Protein AF-A0A5N3W9S9-F1 (afdb_monomer)

Organism: Muntiacus muntjak (NCBI:txid9888)

Radius of gyration: 17.81 Å; Cα contacts (8 Å, |Δi|>4): 286; chains: 1; bounding box: 42×40×46 Å

pLDDT: mean 72.06, std 17.95, range [29.91, 96.75]

InterPro domains:
  IPR022764 Peptidase S54, rhomboid domain [PF01694] (63-171)
  IPR035952 Rhomboid-like superfamily [G3DSA:1.20.1540.10] (22-200)
  IPR035952 Rhomboid-like superfamily [SSF144091] (25-191)

Foldseek 3Di:
DPDPPPDDLVLVVVLVVVCVVCDVVLFDDLLSVLLVQLVCCAVPPPDPLLVLWQFLCCCVVVVPLVSLQRQASDDPGSNLSNLQSVLSRVLVSVVCVVLPPVVSNVLLRVQSNVLSVVQSVVLVVCCVVVVPVVSRQATGGHNVSSSLVSLVVLLVVAQQFWKQDVNDTDTSVCLSVVVVVCLCVVPVDCLPVRDDDRPDHNDVPRDSPVNIDRTDHPPPPPDD

Solvent-accessible surface area (backbone atoms only — not comparable to full-atom values): 12544 Å² total; per-residue (Å²): 133,84,79,77,70,91,58,84,57,60,31,52,52,52,42,49,52,51,47,59,72,66,31,70,91,68,46,46,68,54,44,47,50,51,46,51,50,36,53,47,36,59,77,55,59,93,54,61,68,90,76,32,35,37,26,43,52,50,36,70,76,64,64,45,64,67,26,37,65,43,8,39,43,37,55,96,47,48,58,60,41,24,58,43,45,55,51,42,51,60,52,29,44,56,48,28,74,72,60,33,52,72,53,36,49,51,49,54,54,50,37,34,42,50,46,40,52,52,49,43,51,50,34,49,50,50,18,65,76,70,70,39,70,68,46,28,70,41,29,38,50,32,43,50,57,37,54,51,50,52,48,54,50,50,24,66,78,29,56,86,23,64,25,47,53,89,83,41,81,32,48,27,77,48,41,65,58,53,47,54,50,48,42,53,66,77,37,80,54,57,66,75,88,68,62,77,57,91,93,53,66,51,58,85,70,76,58,70,77,76,70,42,60,79,69,64,48,84,85,69,71,81,77,132

Sequence (224 aa):
MHRRSRGVSIGLLLLLSQIFQVGINNVPPVTLATLALNIWLFLNPLKPLLSSCLSVEKCYQQKDWQRLLLSPLHHADDWHLYFNMASMLWKGIHLERRLGSRWFAYVIVTFSLLTGVVYLFLEFALAEFLNEPDFKRNCAVGFSGVLFALKVLNNHCCPGGFVNVLGFPVSNRFACWVELLAIHFISPGPSLMLISHPGRPVQLTAVPHWSLPFPMCPGTALGG

Nearest PDB structures (foldseek):
  2nr9-assembly1_A  TM=6.676E-01  e=3.105E-03  Haemophilus influenzae 86-028NP
  6pjq-assembly1_A  TM=6.783E-01  e=4.424E-03  Escherichia coli
  5f5d-assembly1_A  TM=6.531E-01  e=3.614E-03  Escherichia coli
  5f5k-assembly1_A  TM=6.334E-01  e=1.919E-02  Escherichia coli
  6pj5-assembly1_A  TM=6.602E-01  e=2.735E-02  Escherichia coli

Secondary structure (DSSP, 8-state):
------S--HHHHHHHHHHHHH-GGGS-HHHHHHHHHHHHHHHS-SS-HHHHSB-HIIIIIH--TTHHHHTTT--SSHHHHHHHHHHHHHHHHHHHHHH-HHHHHHHHHHHHHHHHHHHHHHHHHHHHHHT-GGGGG--B-STHHHHHHHHHHHHHH-TT-EEEETTEEEEHHHHHHHHHHHHHHH--STTTTT---TTS-B---SS-TTSS---PPTT-----

Structure (mmCIF, N/CA/C/O backbone):
data_AF-A0A5N3W9S9-F1
#
_entry.id   AF-A0A5N3W9S9-F1
#
loop_
_atom_site.group_PDB
_atom_site.id
_atom_site.type_symbol
_atom_site.label_atom_id
_atom_site.label_alt_id
_atom_site.label_comp_id
_atom_site.label_asym_id
_atom_site.label_entity_id
_atom_site.label_seq_id
_atom_site.pdbx_PDB_ins_code
_atom_site.Cartn_x
_atom_site.Cartn_y
_atom_site.Cartn_z
_atom_site.occupancy
_atom_site.B_iso_or_equiv
_atom_site.auth_seq_id
_atom_site.auth_comp_id
_atom_site.auth_asym_id
_atom_site.auth_atom_id
_atom_site.pdbx_PDB_model_num
ATOM 1 N N . MET A 1 1 ? -2.197 13.510 22.123 1.00 30.80 1 MET A N 1
ATOM 2 C CA . MET A 1 1 ? -1.429 14.229 21.081 1.00 30.80 1 MET A CA 1
ATOM 3 C C . MET A 1 1 ? 0.013 13.744 21.143 1.00 30.80 1 MET A C 1
ATOM 5 O O . MET A 1 1 ? 0.726 14.122 22.062 1.00 30.80 1 MET A O 1
ATOM 9 N N . HIS A 1 2 ? 0.426 12.832 20.258 1.00 34.78 2 HIS A N 1
ATOM 10 C CA . HIS A 1 2 ? 1.822 12.388 20.223 1.00 34.78 2 HIS A CA 1
ATOM 11 C C . HIS A 1 2 ? 2.641 13.453 19.493 1.00 34.78 2 HIS A C 1
ATOM 13 O O . HIS A 1 2 ? 2.403 13.748 18.323 1.00 34.78 2 HIS A O 1
ATOM 19 N N . ARG A 1 3 ? 3.544 14.093 20.237 1.00 35.84 3 ARG A N 1
ATOM 20 C CA . ARG A 1 3 ? 4.474 15.114 19.761 1.00 35.84 3 ARG A CA 1
ATOM 21 C C . ARG A 1 3 ? 5.367 14.451 18.709 1.00 35.84 3 ARG A C 1
ATOM 23 O O . ARG A 1 3 ? 6.280 13.714 19.064 1.00 35.84 3 ARG A O 1
ATOM 30 N N . ARG A 1 4 ? 5.049 14.652 17.425 1.00 50.56 4 ARG A N 1
ATOM 31 C CA . ARG A 1 4 ? 5.856 14.201 16.283 1.00 50.56 4 ARG A CA 1
ATOM 32 C C . ARG A 1 4 ? 7.246 14.804 16.485 1.00 50.56 4 ARG A C 1
ATOM 34 O O . ARG A 1 4 ? 7.403 16.023 16.404 1.00 50.56 4 ARG A O 1
ATOM 41 N N . SER A 1 5 ? 8.206 13.977 16.895 1.00 42.34 5 SER A N 1
ATOM 42 C CA . SER A 1 5 ? 9.587 14.406 17.084 1.00 42.34 5 SER A CA 1
ATOM 43 C C . SER A 1 5 ? 10.038 15.079 15.790 1.00 42.34 5 SER A C 1
ATOM 45 O O . SER A 1 5 ? 9.975 14.468 14.726 1.00 42.34 5 SER A O 1
ATOM 47 N N . ARG A 1 6 ? 10.458 16.346 15.876 1.00 47.75 6 ARG A N 1
ATOM 48 C CA . ARG A 1 6 ? 11.130 17.108 14.808 1.00 47.75 6 ARG A CA 1
ATOM 49 C C . ARG A 1 6 ? 12.547 16.556 14.557 1.00 47.75 6 ARG A C 1
ATOM 51 O O . ARG A 1 6 ? 13.499 17.313 14.416 1.00 47.75 6 ARG A O 1
ATOM 58 N N . GLY A 1 7 ? 12.701 15.236 14.563 1.00 55.97 7 GLY A N 1
ATOM 59 C CA . GLY A 1 7 ? 13.871 14.562 14.035 1.00 55.97 7 GLY A CA 1
ATOM 60 C C . GLY A 1 7 ? 13.732 14.452 12.523 1.00 55.97 7 GLY A C 1
ATOM 61 O O . GLY A 1 7 ? 12.625 14.324 11.997 1.00 55.97 7 GLY A O 1
ATOM 62 N N . VAL A 1 8 ? 14.856 14.514 11.821 1.00 61.81 8 VAL A N 1
ATOM 63 C CA . VAL A 1 8 ? 14.933 14.173 10.401 1.00 61.81 8 VAL A CA 1
ATOM 64 C C . VAL A 1 8 ? 14.296 12.792 10.204 1.00 61.81 8 VAL A C 1
ATOM 66 O O . VAL A 1 8 ? 14.726 11.828 10.832 1.00 61.81 8 VAL A O 1
ATOM 69 N N . SER A 1 9 ? 13.247 12.691 9.383 1.00 80.50 9 SER A N 1
ATOM 70 C CA . SER A 1 9 ? 12.559 11.419 9.121 1.00 80.50 9 SER A CA 1
ATOM 71 C C . SER A 1 9 ? 13.445 10.524 8.254 1.00 80.50 9 SER A C 1
ATOM 73 O O . SER A 1 9 ? 13.400 10.593 7.025 1.00 80.50 9 SER A O 1
ATOM 75 N N . ILE A 1 10 ? 14.283 9.711 8.900 1.00 85.19 10 ILE A N 1
ATOM 76 C CA . ILE A 1 10 ? 15.274 8.845 8.248 1.00 85.19 10 ILE A CA 1
ATOM 77 C C . ILE A 1 10 ? 14.587 7.911 7.246 1.00 85.19 10 ILE A C 1
ATOM 79 O O . ILE A 1 10 ? 15.068 7.781 6.123 1.00 85.19 10 ILE A O 1
ATOM 83 N N . GLY A 1 11 ? 13.428 7.338 7.596 1.00 82.44 11 GLY A N 1
ATOM 84 C CA . GLY A 1 11 ? 12.675 6.474 6.680 1.00 82.44 11 GLY A CA 1
ATOM 85 C C . GLY A 1 11 ? 12.262 7.190 5.388 1.00 82.44 11 GLY A C 1
ATOM 86 O O . GLY A 1 11 ? 12.394 6.643 4.294 1.00 82.44 11 GLY A O 1
ATOM 87 N N . LEU A 1 12 ? 11.840 8.454 5.488 1.00 86.06 12 LEU A N 1
ATOM 88 C CA . LEU A 1 12 ? 11.479 9.260 4.320 1.00 86.06 12 LEU A CA 1
ATOM 89 C C . LEU A 1 12 ? 12.705 9.595 3.459 1.00 86.06 12 LEU A C 1
ATOM 91 O O . LEU A 1 12 ? 12.622 9.530 2.235 1.00 86.06 12 LEU A O 1
ATOM 95 N N . LEU A 1 13 ? 13.847 9.913 4.077 1.00 88.06 13 LEU A N 1
ATOM 96 C CA . LEU A 1 13 ? 15.094 10.155 3.343 1.00 88.06 13 LEU A CA 1
ATOM 97 C C . LEU A 1 13 ? 15.568 8.911 2.588 1.00 88.06 13 LEU A C 1
ATOM 99 O O . LEU A 1 13 ? 15.961 9.012 1.426 1.00 88.06 13 LEU A O 1
ATOM 103 N N . LEU A 1 14 ? 15.498 7.739 3.221 1.00 87.94 14 LEU A N 1
ATOM 104 C CA . LEU A 1 14 ? 15.838 6.471 2.577 1.00 87.94 14 LEU A CA 1
ATOM 105 C C . LEU A 1 14 ? 14.895 6.167 1.408 1.00 87.94 14 LEU A C 1
ATOM 107 O O . LEU A 1 14 ? 15.358 5.739 0.353 1.00 87.94 14 LEU A O 1
ATOM 111 N N . LEU A 1 15 ? 13.594 6.439 1.560 1.00 87.56 15 LEU A N 1
ATOM 112 C CA . LEU A 1 15 ? 12.619 6.268 0.481 1.00 87.56 15 LEU A CA 1
ATOM 113 C C . LEU A 1 15 ? 12.942 7.167 -0.716 1.00 87.56 15 LEU A C 1
ATOM 115 O O . LEU A 1 15 ? 12.953 6.704 -1.854 1.00 87.56 15 LEU A O 1
ATOM 119 N N . LEU A 1 16 ? 13.232 8.445 -0.462 1.00 89.19 16 LEU A N 1
ATOM 120 C CA . LEU A 1 16 ? 13.614 9.385 -1.513 1.00 89.19 16 LEU A CA 1
ATOM 121 C C . LEU A 1 16 ? 14.895 8.926 -2.212 1.00 89.19 16 LEU A C 1
ATOM 123 O O . LEU A 1 16 ? 14.926 8.885 -3.438 1.00 89.19 16 LEU A O 1
ATOM 127 N N . SER A 1 17 ? 15.910 8.509 -1.450 1.00 89.25 17 SER A N 1
ATOM 128 C CA . SER A 1 17 ? 17.151 7.948 -1.994 1.00 89.25 17 SER A CA 1
ATOM 129 C C . SER A 1 17 ? 16.884 6.764 -2.932 1.00 89.25 17 SER A C 1
ATOM 131 O O . SER A 1 17 ? 17.399 6.741 -4.047 1.00 89.25 17 SER A O 1
ATOM 133 N N . GLN A 1 18 ? 16.007 5.830 -2.551 1.00 87.69 18 GLN A N 1
ATOM 134 C CA . GLN A 1 18 ? 15.627 4.705 -3.413 1.00 87.69 18 GLN A CA 1
ATOM 135 C C . GLN A 1 18 ? 14.910 5.145 -4.695 1.00 87.69 18 GLN A C 1
ATOM 137 O O . GLN A 1 18 ? 15.213 4.631 -5.770 1.00 87.69 18 GLN A O 1
ATOM 142 N N . ILE A 1 19 ? 13.988 6.108 -4.612 1.00 89.44 19 ILE A N 1
ATOM 143 C CA . ILE A 1 19 ? 13.298 6.647 -5.796 1.00 89.44 19 ILE A CA 1
ATOM 144 C C . ILE A 1 19 ? 14.304 7.320 -6.741 1.00 89.44 19 ILE A C 1
ATOM 146 O O . ILE A 1 19 ? 14.226 7.127 -7.954 1.00 89.44 19 ILE A O 1
ATOM 150 N N . PHE A 1 20 ? 15.275 8.063 -6.201 1.00 89.81 20 PHE A N 1
ATOM 151 C CA . PHE A 1 20 ? 16.350 8.667 -6.990 1.00 89.81 20 PHE A CA 1
ATOM 152 C C . PHE A 1 20 ? 17.260 7.619 -7.639 1.00 89.81 20 PHE A C 1
ATOM 154 O O . PHE A 1 20 ? 17.586 7.765 -8.813 1.00 89.81 20 PHE A O 1
ATOM 161 N N . GLN A 1 21 ? 17.626 6.556 -6.916 1.00 89.19 21 GLN A N 1
ATOM 162 C CA . GLN A 1 21 ? 18.444 5.459 -7.449 1.00 89.19 21 GLN A CA 1
ATOM 163 C C . GLN A 1 21 ? 17.748 4.709 -8.590 1.00 89.19 21 GLN A C 1
ATOM 165 O O . GLN A 1 21 ? 18.390 4.377 -9.581 1.00 89.19 21 GLN A O 1
ATOM 170 N N . VAL A 1 22 ? 16.440 4.457 -8.474 1.00 88.31 22 VAL A N 1
ATOM 171 C CA . VAL A 1 22 ? 15.648 3.858 -9.562 1.00 88.31 22 VAL A CA 1
ATOM 172 C C . VAL A 1 22 ? 15.482 4.839 -10.727 1.00 88.31 22 VAL A C 1
ATOM 174 O O . VAL A 1 22 ? 15.467 4.431 -11.887 1.00 88.31 22 VAL A O 1
ATOM 177 N N . GLY A 1 23 ? 15.377 6.132 -10.425 1.00 88.12 23 GLY A N 1
ATOM 178 C CA . GLY A 1 23 ? 15.125 7.200 -11.382 1.00 88.12 23 GLY A CA 1
ATOM 179 C C . GLY A 1 23 ? 13.632 7.366 -11.662 1.00 88.12 23 GLY A C 1
ATOM 180 O O . GLY A 1 23 ? 12.951 6.430 -12.074 1.00 88.12 23 GLY A O 1
ATOM 181 N N . ILE A 1 24 ? 13.120 8.588 -11.490 1.00 87.50 24 ILE A N 1
ATOM 182 C CA . ILE A 1 24 ? 11.684 8.907 -11.620 1.00 87.50 24 ILE A CA 1
ATOM 183 C C . ILE A 1 24 ? 11.128 8.507 -12.995 1.00 87.50 24 ILE A C 1
ATOM 185 O O . ILE A 1 24 ? 10.026 7.976 -13.075 1.00 87.50 24 ILE A O 1
ATOM 189 N N . ASN A 1 25 ? 11.915 8.672 -14.062 1.00 88.00 25 ASN A N 1
ATOM 190 C CA . ASN A 1 25 ? 11.516 8.313 -15.428 1.00 88.00 25 ASN A CA 1
ATOM 191 C C . ASN A 1 25 ? 11.347 6.799 -15.640 1.00 88.00 25 ASN A C 1
ATOM 193 O O . ASN A 1 25 ? 10.673 6.380 -16.576 1.00 88.00 25 ASN A O 1
ATOM 197 N N . ASN A 1 26 ? 11.947 5.973 -14.780 1.00 89.75 26 ASN A N 1
ATOM 198 C CA . ASN A 1 26 ? 11.814 4.520 -14.843 1.00 89.75 26 ASN A CA 1
ATOM 199 C C . ASN A 1 26 ? 10.584 4.012 -14.082 1.00 89.75 26 ASN A C 1
ATOM 201 O O . ASN A 1 26 ? 10.181 2.862 -14.288 1.00 89.75 26 ASN A O 1
ATOM 205 N N . VAL A 1 27 ? 9.987 4.836 -13.214 1.00 92.56 27 VAL A N 1
ATOM 206 C CA . VAL A 1 27 ? 8.825 4.461 -12.406 1.00 92.56 27 VAL A CA 1
ATOM 207 C C . VAL A 1 27 ? 7.543 4.673 -13.221 1.00 92.56 27 VAL A C 1
ATOM 209 O O . VAL A 1 27 ? 7.264 5.798 -13.633 1.00 92.56 27 VAL A O 1
ATOM 212 N N . PRO A 1 28 ? 6.734 3.623 -13.448 1.00 94.94 28 PRO A N 1
ATOM 213 C CA . PRO A 1 28 ? 5.448 3.754 -14.123 1.00 94.94 28 PRO A CA 1
ATOM 214 C C . PRO A 1 28 ? 4.490 4.730 -13.408 1.00 94.94 28 PRO A C 1
ATOM 216 O O . PRO A 1 28 ? 4.577 4.907 -12.186 1.00 94.94 28 PRO A O 1
ATOM 219 N N . PRO A 1 29 ? 3.562 5.368 -14.143 1.00 95.62 29 PRO A N 1
ATOM 220 C CA . PRO A 1 29 ? 2.812 6.519 -13.647 1.00 95.62 29 PRO A CA 1
ATOM 221 C C . PRO A 1 29 ? 1.890 6.204 -12.464 1.00 95.62 29 PRO A C 1
ATOM 223 O O . PRO A 1 29 ? 1.792 7.021 -11.551 1.00 95.62 29 PRO A O 1
ATOM 226 N N . VAL A 1 30 ? 1.225 5.044 -12.430 1.00 96.75 30 VAL A N 1
ATOM 227 C CA . VAL A 1 30 ? 0.298 4.709 -11.332 1.00 96.75 30 VAL A CA 1
ATOM 228 C C . VAL A 1 30 ? 1.065 4.353 -10.066 1.00 96.75 30 VAL A C 1
ATOM 230 O O . VAL A 1 30 ? 0.675 4.759 -8.972 1.00 96.75 30 VAL A O 1
ATOM 233 N N . THR A 1 31 ? 2.191 3.660 -10.201 1.00 94.62 31 THR A N 1
ATOM 234 C CA . THR A 1 31 ? 3.119 3.376 -9.107 1.00 94.62 31 THR A CA 1
ATOM 235 C C . THR A 1 31 ? 3.643 4.681 -8.521 1.00 94.62 31 THR A C 1
ATOM 237 O O . THR A 1 31 ? 3.531 4.892 -7.315 1.00 94.62 31 THR A O 1
ATOM 240 N N . LEU A 1 32 ? 4.126 5.598 -9.365 1.00 95.25 32 LEU A N 1
ATOM 241 C CA . LEU A 1 32 ? 4.618 6.904 -8.928 1.00 95.25 32 LEU A CA 1
ATOM 242 C C . LEU A 1 32 ? 3.519 7.729 -8.244 1.00 95.25 32 LEU A C 1
ATOM 244 O O . LEU A 1 32 ? 3.749 8.273 -7.166 1.00 95.25 32 LEU A O 1
ATOM 248 N N . ALA A 1 33 ? 2.315 7.774 -8.821 1.00 95.75 33 ALA A N 1
ATOM 249 C CA . ALA A 1 33 ? 1.170 8.464 -8.231 1.00 95.75 33 ALA A CA 1
ATOM 250 C C . ALA A 1 33 ? 0.778 7.866 -6.870 1.00 95.75 33 ALA A C 1
ATOM 252 O O . ALA A 1 33 ? 0.502 8.606 -5.928 1.00 95.75 33 ALA A O 1
ATOM 253 N N . THR A 1 34 ? 0.811 6.536 -6.736 1.00 94.88 34 THR A N 1
ATOM 254 C CA . THR A 1 34 ? 0.523 5.842 -5.472 1.00 94.88 34 THR A CA 1
ATOM 255 C C . THR A 1 34 ? 1.565 6.186 -4.408 1.00 94.88 34 THR A C 1
ATOM 257 O O . THR A 1 34 ? 1.196 6.506 -3.278 1.00 94.88 34 THR A O 1
ATOM 260 N N . LEU A 1 35 ? 2.856 6.180 -4.760 1.00 93.25 35 LEU A N 1
ATOM 261 C CA . LEU A 1 35 ? 3.941 6.586 -3.859 1.00 93.25 35 LEU A CA 1
ATOM 262 C C . LEU A 1 35 ? 3.765 8.042 -3.411 1.00 93.25 35 LEU A C 1
ATOM 264 O O . LEU A 1 35 ? 3.771 8.328 -2.214 1.00 93.25 35 LEU A O 1
ATOM 268 N N . ALA A 1 36 ? 3.552 8.949 -4.367 1.00 93.75 36 ALA A N 1
ATOM 269 C CA . ALA A 1 36 ? 3.375 10.371 -4.102 1.00 93.75 36 ALA A CA 1
ATOM 270 C C . ALA A 1 36 ? 2.169 10.637 -3.191 1.00 93.75 36 ALA A C 1
ATOM 272 O O . ALA A 1 36 ? 2.290 11.393 -2.231 1.00 93.75 36 ALA A O 1
ATOM 273 N N . LEU A 1 37 ? 1.033 9.977 -3.440 1.00 93.19 37 LEU A N 1
ATOM 274 C CA . LEU A 1 37 ? -0.175 10.121 -2.629 1.00 93.19 37 LEU A CA 1
ATOM 275 C C . LEU A 1 37 ? 0.048 9.673 -1.178 1.00 93.19 37 LEU A C 1
ATOM 277 O O . LEU A 1 37 ? -0.334 10.385 -0.252 1.00 93.19 37 LEU A O 1
ATOM 281 N N . ASN A 1 38 ? 0.695 8.524 -0.969 1.00 91.62 38 ASN A N 1
ATOM 282 C CA . ASN A 1 38 ? 0.987 8.006 0.371 1.00 91.62 38 ASN A CA 1
ATOM 283 C C . ASN A 1 38 ? 1.987 8.892 1.130 1.00 91.62 38 ASN A C 1
ATOM 285 O O . ASN A 1 38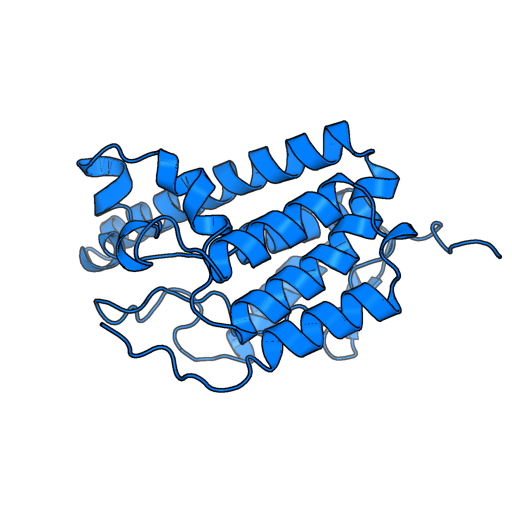 ? 1.783 9.181 2.309 1.00 91.62 38 ASN A O 1
ATOM 289 N N . ILE A 1 39 ? 3.037 9.375 0.457 1.00 90.44 39 ILE A N 1
ATOM 290 C CA . ILE A 1 39 ? 3.996 10.325 1.042 1.00 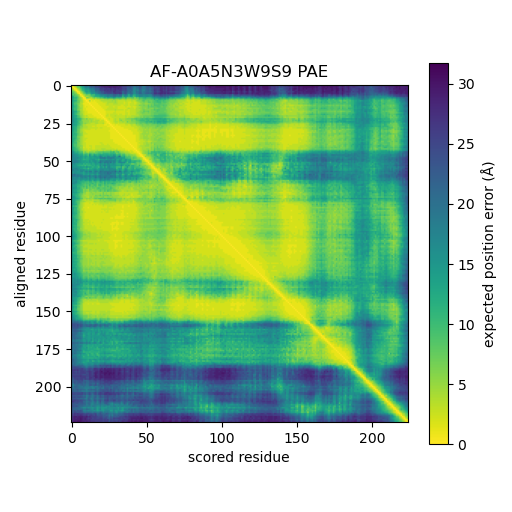90.44 39 ILE A CA 1
ATOM 291 C C . ILE A 1 39 ? 3.292 11.642 1.392 1.00 90.44 39 ILE A C 1
ATOM 293 O O . ILE A 1 39 ? 3.476 12.171 2.490 1.00 90.44 39 ILE A O 1
ATOM 297 N N . TRP A 1 40 ? 2.459 12.164 0.489 1.00 90.12 40 TRP A N 1
ATOM 298 C CA . TRP A 1 40 ? 1.735 13.412 0.708 1.00 90.12 40 TRP A CA 1
ATOM 299 C C . TRP A 1 40 ? 0.768 13.309 1.887 1.00 90.12 40 TRP A C 1
ATOM 301 O O . TRP A 1 40 ? 0.799 14.181 2.751 1.00 90.12 40 TRP A O 1
ATOM 311 N N . LEU A 1 41 ? -0.021 12.232 1.979 1.00 87.12 41 LEU A N 1
ATOM 312 C CA . LEU A 1 41 ? -0.933 11.991 3.104 1.00 87.12 41 LEU A CA 1
ATOM 313 C C . LEU A 1 41 ? -0.193 11.746 4.424 1.00 87.12 41 LEU A C 1
ATOM 315 O O . LEU A 1 41 ? -0.699 12.102 5.486 1.00 87.12 41 LEU A O 1
ATOM 319 N N . PHE A 1 42 ? 1.019 11.188 4.383 1.00 85.00 42 PHE A N 1
ATOM 320 C CA . PHE A 1 42 ? 1.857 11.071 5.574 1.00 85.00 42 PHE A CA 1
ATOM 321 C C . PHE A 1 42 ? 2.359 12.435 6.070 1.00 85.00 42 PHE A C 1
ATOM 323 O O . PHE A 1 42 ? 2.388 12.693 7.278 1.00 85.00 42 PHE A O 1
ATOM 330 N N . LEU A 1 43 ? 2.761 13.325 5.161 1.00 85.38 43 LEU A N 1
ATOM 331 C CA . LEU A 1 43 ? 3.216 14.674 5.510 1.00 85.38 43 LEU A CA 1
ATOM 332 C C . LEU A 1 43 ? 2.047 15.591 5.904 1.00 85.38 43 LEU A C 1
ATOM 334 O O . LEU A 1 43 ? 2.168 16.337 6.874 1.00 85.38 43 LEU A O 1
ATOM 338 N N . ASN A 1 44 ? 0.913 15.470 5.211 1.00 84.81 44 ASN A N 1
ATOM 339 C CA . ASN A 1 44 ? -0.299 16.275 5.368 1.00 84.81 44 ASN A CA 1
ATOM 340 C C . ASN A 1 44 ? -1.515 15.376 5.674 1.00 84.81 44 ASN A C 1
ATOM 342 O O . ASN A 1 44 ? -2.350 15.139 4.797 1.00 84.81 44 ASN A O 1
ATOM 346 N N . PRO A 1 45 ? -1.638 14.848 6.905 1.00 76.25 45 PRO A N 1
ATOM 347 C CA . PRO A 1 45 ? -2.743 13.963 7.253 1.00 76.25 45 PRO A CA 1
ATOM 348 C C . PRO A 1 45 ? -4.075 14.723 7.239 1.00 76.25 45 PRO A C 1
ATOM 350 O O . PRO A 1 45 ? -4.268 15.670 7.999 1.00 76.25 45 PRO A O 1
ATOM 353 N N . LEU A 1 46 ? -5.019 14.272 6.405 1.00 69.56 46 LEU A N 1
ATOM 354 C CA . LEU A 1 46 ? -6.369 14.852 6.298 1.00 69.56 46 LEU A CA 1
ATOM 355 C C . LEU A 1 46 ? -7.183 14.700 7.591 1.00 69.56 46 LEU A C 1
ATOM 357 O O . LEU A 1 46 ? -8.073 15.498 7.878 1.00 69.56 46 LEU A O 1
ATOM 361 N N . LYS A 1 47 ? -6.900 13.644 8.356 1.00 68.25 47 LYS A N 1
ATOM 362 C CA . LYS A 1 47 ? -7.582 13.289 9.598 1.00 68.25 47 LYS A CA 1
ATOM 363 C C . LYS A 1 47 ? -6.567 12.697 10.589 1.00 68.25 47 LYS A C 1
ATOM 365 O O . LYS A 1 47 ? -5.608 12.048 10.166 1.00 68.25 47 LYS A O 1
ATOM 370 N N . PRO A 1 48 ? -6.750 12.888 11.910 1.00 68.19 48 PRO A N 1
ATOM 371 C CA . PRO A 1 48 ? -5.937 12.207 12.916 1.00 68.19 48 PRO A CA 1
ATOM 372 C C . PRO A 1 48 ? -5.958 10.681 12.720 1.00 68.19 48 PRO A C 1
ATOM 374 O O . PRO A 1 48 ? -7.013 10.124 12.424 1.00 68.19 48 PRO A O 1
ATOM 377 N N . LEU A 1 49 ? -4.838 9.990 12.967 1.00 60.88 49 LEU A N 1
ATOM 378 C CA . LEU A 1 49 ? -4.691 8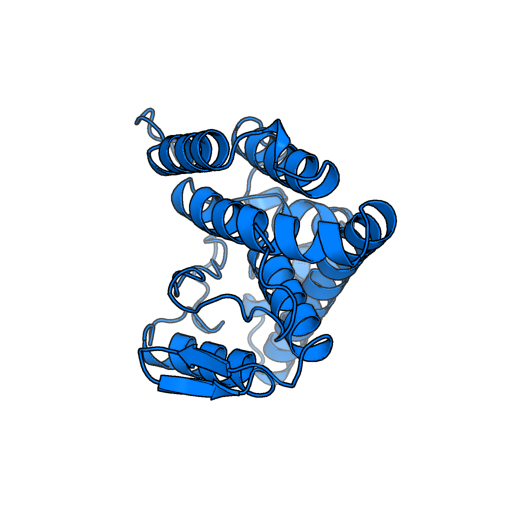.529 12.789 1.00 60.88 49 LEU A CA 1
ATOM 379 C C . LEU A 1 49 ? -5.838 7.704 13.401 1.00 60.88 49 LEU A C 1
ATOM 381 O O . LEU A 1 49 ? -6.390 6.826 12.745 1.00 60.88 49 LEU A O 1
ATOM 385 N N . LEU A 1 50 ? -6.261 8.051 14.621 1.00 60.25 50 LEU A N 1
ATOM 386 C CA . LEU A 1 50 ? -7.370 7.398 15.337 1.00 60.25 50 LEU A CA 1
ATOM 387 C C . LEU A 1 50 ? -8.731 7.546 14.628 1.00 60.25 50 LEU A C 1
ATOM 389 O O . LEU A 1 50 ? -9.647 6.758 14.844 1.00 60.25 50 LEU A O 1
ATOM 393 N N . SER A 1 51 ? -8.879 8.557 13.773 1.00 59.19 51 SER A N 1
ATOM 394 C CA . SER A 1 51 ? -10.089 8.804 12.984 1.00 59.19 51 SER A CA 1
ATOM 395 C C . SER A 1 51 ? -10.004 8.313 11.536 1.00 59.19 51 SER A C 1
ATOM 397 O O . SER A 1 51 ? -11.034 8.284 10.871 1.00 59.19 51 SER A O 1
ATOM 399 N N . SER A 1 52 ? -8.824 7.896 11.064 1.00 58.12 52 SER A N 1
ATOM 400 C CA . SER A 1 52 ? -8.623 7.336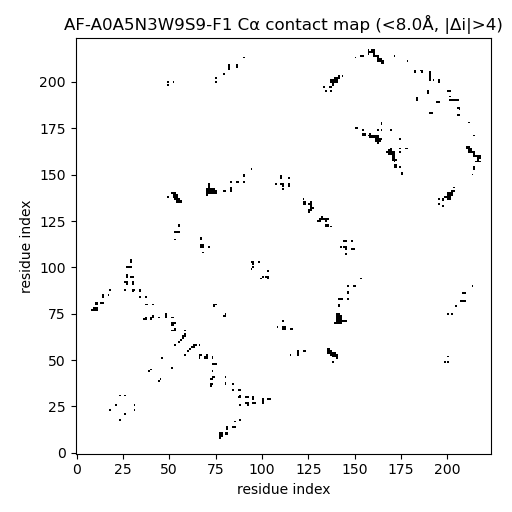 9.717 1.00 58.12 52 SER A CA 1
ATOM 401 C C . SER A 1 52 ? -8.486 5.814 9.707 1.00 58.12 52 SER A C 1
ATOM 403 O O . SER A 1 52 ? -8.525 5.212 8.636 1.00 58.12 52 SER A O 1
ATOM 405 N N . CYS A 1 53 ? -8.311 5.182 10.869 1.00 66.94 53 CYS A N 1
ATOM 406 C CA . CYS A 1 53 ? -8.139 3.740 10.928 1.00 66.94 53 CYS A CA 1
ATOM 407 C C . CYS A 1 53 ? -9.431 2.957 10.733 1.00 66.94 53 CYS A C 1
ATOM 409 O O . CYS A 1 53 ? -10.542 3.440 10.997 1.00 66.94 53 CYS A O 1
ATOM 411 N N . LEU A 1 54 ? -9.239 1.730 10.261 1.00 64.31 54 LEU A N 1
ATOM 412 C CA . LEU A 1 54 ? -10.291 0.774 9.996 1.00 64.31 54 LEU A CA 1
ATOM 413 C C . LEU A 1 54 ? -10.607 0.008 11.282 1.00 64.31 54 LEU A C 1
ATOM 415 O O . LEU A 1 54 ? -9.719 -0.617 11.854 1.00 64.31 54 LEU A O 1
ATOM 419 N N . SER A 1 55 ? -11.856 0.103 11.732 1.00 68.94 55 SER A N 1
ATOM 420 C CA . SER A 1 55 ? -12.386 -0.540 12.938 1.00 68.94 55 SER A CA 1
ATOM 421 C C . SER A 1 55 ? -13.830 -0.958 12.673 1.00 68.94 55 SER A C 1
ATOM 423 O O . SER A 1 55 ? -14.577 -0.216 12.024 1.00 68.94 55 SER A O 1
ATOM 425 N N . VAL A 1 56 ? -14.225 -2.127 13.184 1.00 61.50 56 VAL A N 1
ATOM 426 C CA . VAL A 1 56 ? -15.581 -2.679 13.027 1.00 61.50 56 VAL A CA 1
ATOM 427 C C . VAL A 1 56 ? -16.618 -1.746 13.641 1.00 61.50 56 VAL A C 1
ATOM 429 O O . VAL A 1 56 ? -17.607 -1.416 12.988 1.00 61.50 56 VAL A O 1
ATOM 432 N N . GLU A 1 57 ? -16.361 -1.245 14.849 1.00 62.97 57 GLU A N 1
ATOM 433 C CA . GLU A 1 57 ? -17.245 -0.301 15.536 1.00 62.97 57 GLU A CA 1
ATOM 434 C C . GLU A 1 57 ? -17.485 0.956 14.680 1.00 62.97 57 GLU A C 1
ATOM 436 O O . GLU A 1 57 ? -18.618 1.380 14.460 1.00 62.97 57 GLU A O 1
ATOM 441 N N . LYS A 1 58 ? -16.421 1.520 14.096 1.00 59.91 58 LYS A N 1
ATOM 442 C CA . LYS A 1 58 ? -16.509 2.754 13.301 1.00 59.91 58 LYS A CA 1
ATOM 443 C C . LYS A 1 58 ? -17.139 2.552 11.924 1.00 59.91 58 LYS A C 1
ATOM 445 O O . LYS A 1 58 ? -17.979 3.355 11.528 1.00 59.91 58 LYS A O 1
ATOM 450 N N . CYS A 1 59 ? -16.776 1.505 11.190 1.00 59.34 59 CYS A N 1
ATOM 451 C CA . CYS A 1 59 ? -17.329 1.289 9.852 1.00 59.34 59 CYS A CA 1
ATOM 452 C C . CYS A 1 59 ? -18.768 0.776 9.891 1.00 59.34 59 CYS A C 1
ATOM 454 O O . CYS A 1 59 ? -19.602 1.275 9.138 1.00 59.34 59 CYS A O 1
ATOM 456 N N . TYR A 1 60 ? -19.075 -0.170 10.780 1.00 62.75 60 TYR A N 1
ATOM 457 C CA . TYR A 1 60 ? -20.395 -0.792 10.819 1.00 62.75 60 TYR A CA 1
ATOM 458 C C . TYR A 1 60 ? -21.422 0.074 11.558 1.00 62.75 60 TYR A C 1
ATOM 460 O O . TYR A 1 60 ? -22.522 0.281 11.048 1.00 62.75 60 TYR A O 1
ATOM 468 N N . GLN A 1 61 ? -21.071 0.654 12.714 1.00 61.81 61 GLN A N 1
ATOM 469 C CA . GLN A 1 61 ? -22.031 1.448 13.494 1.00 61.81 61 GLN A CA 1
ATOM 470 C C . GLN A 1 61 ? -22.106 2.912 13.042 1.00 61.81 61 GLN A C 1
ATOM 472 O O . GLN A 1 61 ? -23.182 3.502 13.087 1.00 61.81 61 GLN A O 1
ATOM 477 N N . GLN A 1 62 ? -20.999 3.507 12.574 1.00 63.38 62 GLN A N 1
ATOM 478 C CA . GLN A 1 62 ? -20.971 4.920 12.148 1.00 63.38 62 GLN A CA 1
ATOM 479 C C . GLN A 1 62 ? -21.083 5.107 10.626 1.00 63.38 62 GLN A C 1
ATOM 481 O O . GLN A 1 62 ? -21.072 6.243 10.156 1.00 63.38 62 GLN A O 1
ATOM 486 N N . LYS A 1 63 ? -21.215 4.012 9.855 1.00 67.88 63 LYS A N 1
ATOM 487 C CA . LYS A 1 63 ? -21.347 3.997 8.381 1.00 67.88 63 LYS A CA 1
ATOM 488 C C . LYS A 1 63 ? -20.235 4.760 7.639 1.00 67.88 63 LYS A C 1
ATOM 490 O O . LYS A 1 63 ? -20.437 5.238 6.523 1.00 67.88 63 LYS A O 1
ATOM 495 N N . ASP A 1 64 ? -19.050 4.872 8.238 1.00 72.19 64 ASP A N 1
ATOM 496 C CA . ASP A 1 64 ? -17.910 5.599 7.670 1.00 72.19 64 ASP A CA 1
ATOM 497 C C . ASP A 1 64 ? -17.096 4.692 6.729 1.00 72.19 64 ASP A C 1
ATOM 499 O O . ASP A 1 64 ? -15.983 4.251 7.027 1.00 72.19 64 ASP A O 1
ATOM 503 N N . TRP A 1 65 ? -17.693 4.365 5.581 1.00 75.69 65 TRP A N 1
ATOM 504 C CA . TRP A 1 65 ? -17.104 3.480 4.566 1.00 75.69 65 TRP A CA 1
ATOM 505 C C . TRP A 1 65 ? -15.895 4.093 3.853 1.00 75.69 65 TRP A C 1
ATOM 507 O O . TRP A 1 65 ? -15.086 3.367 3.279 1.00 75.69 65 TRP A O 1
ATOM 517 N N . GLN A 1 66 ? -15.718 5.418 3.932 1.00 76.38 66 GLN A N 1
ATOM 518 C CA . GLN A 1 66 ? -14.552 6.112 3.373 1.00 76.38 66 GLN A CA 1
ATOM 519 C C . GLN A 1 66 ? -13.238 5.609 3.993 1.00 76.38 66 GLN A C 1
ATOM 521 O O . GLN A 1 66 ? -12.190 5.646 3.346 1.00 76.38 66 GLN A O 1
ATOM 526 N N . ARG A 1 67 ? -13.295 5.061 5.214 1.00 75.12 67 ARG A N 1
ATOM 527 C CA . ARG A 1 67 ? -12.155 4.439 5.902 1.00 75.12 67 ARG A CA 1
ATOM 528 C C . ARG A 1 67 ? -11.574 3.236 5.167 1.00 75.12 67 ARG A C 1
ATOM 530 O O . ARG A 1 67 ? -10.380 3.006 5.304 1.00 75.12 67 ARG A O 1
ATOM 537 N N . LEU A 1 68 ? -12.361 2.517 4.360 1.00 75.88 68 LEU A N 1
ATOM 538 C CA . LEU A 1 68 ? -11.856 1.389 3.562 1.00 75.88 68 LEU A CA 1
ATOM 539 C C . LEU A 1 68 ? -10.802 1.832 2.541 1.00 75.88 68 LEU A C 1
ATOM 541 O O . LEU A 1 68 ? -9.844 1.110 2.295 1.00 75.88 68 LEU A O 1
ATOM 545 N N . LEU A 1 69 ? -10.954 3.033 1.977 1.00 78.56 69 LEU A N 1
ATOM 546 C CA . LEU A 1 69 ? -9.975 3.608 1.051 1.00 78.56 69 LEU A CA 1
ATOM 547 C C . LEU A 1 69 ? -8.911 4.438 1.771 1.00 78.56 69 LEU A C 1
ATOM 549 O O . LEU A 1 69 ? -7.768 4.500 1.328 1.00 78.56 69 LEU A O 1
ATOM 553 N N . LEU A 1 70 ? -9.274 5.078 2.883 1.00 78.69 70 LEU A N 1
ATOM 554 C CA . LEU A 1 70 ? -8.384 5.992 3.594 1.00 78.69 70 LEU A CA 1
ATOM 555 C C . LEU A 1 70 ? -7.367 5.269 4.494 1.00 78.69 70 LEU A C 1
ATOM 557 O O . LEU A 1 70 ? -6.246 5.757 4.651 1.00 78.69 70 LEU A O 1
ATOM 561 N N . SER A 1 71 ? -7.741 4.120 5.070 1.00 79.94 71 SER A N 1
ATOM 562 C CA . SER A 1 71 ? -6.895 3.332 5.977 1.00 79.94 71 SER A CA 1
ATOM 563 C C . SER A 1 71 ? -5.612 2.819 5.305 1.00 79.94 71 SER A C 1
ATOM 565 O O . SER A 1 71 ? -4.542 3.048 5.878 1.00 79.94 71 SER A O 1
ATOM 567 N N . PRO A 1 72 ? -5.651 2.242 4.082 1.00 80.06 72 PRO A N 1
ATOM 568 C CA . PRO A 1 72 ? -4.436 1.825 3.380 1.00 80.06 72 PRO A CA 1
ATOM 569 C C . PRO A 1 72 ? -3.445 2.964 3.120 1.00 80.06 72 PRO A C 1
ATOM 571 O O . PRO A 1 72 ? -2.246 2.724 3.011 1.00 80.06 72 PRO A O 1
ATOM 574 N N . LEU A 1 73 ? -3.936 4.204 3.031 1.00 84.06 73 LEU A N 1
ATOM 575 C CA . LEU A 1 73 ? -3.122 5.376 2.714 1.00 84.06 73 LEU A CA 1
ATOM 576 C C . LEU A 1 73 ? -2.510 6.060 3.949 1.00 84.06 73 LEU A C 1
ATOM 578 O O . LEU A 1 73 ? -1.609 6.890 3.819 1.00 84.06 73 LEU A O 1
ATOM 582 N N . HIS A 1 74 ? -2.978 5.729 5.156 1.00 79.88 74 HIS A N 1
ATOM 583 C CA . HIS A 1 74 ? -2.445 6.288 6.399 1.00 79.88 74 HIS A CA 1
ATOM 584 C C . HIS A 1 74 ? -1.361 5.389 6.989 1.00 79.88 74 HIS A C 1
ATOM 586 O O . HIS A 1 74 ? -1.507 4.174 7.063 1.00 79.88 74 HIS A O 1
ATOM 592 N N . HIS A 1 75 ? -0.280 6.007 7.457 1.00 76.88 75 HIS A N 1
ATOM 593 C CA . HIS A 1 75 ? 0.869 5.316 8.035 1.00 76.88 75 HIS A CA 1
ATOM 594 C C . HIS A 1 75 ? 1.140 5.852 9.441 1.00 76.88 75 HIS A C 1
ATOM 596 O O . HIS A 1 75 ? 1.067 7.060 9.672 1.00 76.88 75 HIS A O 1
ATOM 602 N N . ALA A 1 76 ? 1.422 4.948 10.379 1.00 69.19 76 ALA A N 1
ATOM 603 C CA . ALA A 1 76 ? 1.613 5.285 11.790 1.00 69.19 76 ALA A CA 1
ATOM 604 C C . ALA A 1 76 ? 2.943 6.021 12.054 1.00 69.19 76 ALA A C 1
ATOM 606 O O . ALA A 1 76 ? 2.980 6.956 12.854 1.00 69.19 76 ALA A O 1
ATOM 607 N N . ASP A 1 77 ? 4.006 5.633 11.348 1.00 74.88 77 ASP A N 1
ATOM 608 C CA . ASP A 1 77 ? 5.375 6.126 11.516 1.00 74.88 77 ASP A CA 1
ATOM 609 C C . ASP A 1 77 ? 6.154 6.124 10.186 1.00 74.88 77 ASP A C 1
ATOM 611 O O . ASP A 1 77 ? 5.665 5.666 9.148 1.00 74.88 77 ASP A O 1
ATOM 615 N N . ASP A 1 78 ? 7.357 6.700 10.206 1.00 79.19 78 ASP A N 1
ATOM 616 C CA . ASP A 1 78 ? 8.207 6.881 9.030 1.00 79.19 78 ASP A CA 1
ATOM 617 C C . ASP A 1 78 ? 8.837 5.576 8.527 1.00 79.19 78 ASP A C 1
ATOM 619 O O . ASP A 1 78 ? 8.978 5.406 7.315 1.00 79.19 78 ASP A O 1
ATOM 623 N N . TRP A 1 79 ? 9.157 4.632 9.414 1.00 77.19 79 TRP A N 1
ATOM 624 C CA . TRP A 1 79 ? 9.629 3.300 9.027 1.00 77.19 79 TRP A CA 1
ATOM 625 C C . TRP A 1 79 ? 8.526 2.476 8.363 1.00 77.19 79 TRP A C 1
ATOM 627 O O . TRP A 1 79 ? 8.768 1.825 7.346 1.00 77.19 79 TRP A O 1
ATOM 637 N N . HIS A 1 80 ? 7.300 2.549 8.879 1.00 73.75 80 HIS A N 1
ATOM 638 C CA . HIS A 1 80 ? 6.131 1.917 8.277 1.00 73.75 80 HIS A CA 1
ATOM 639 C C . HIS A 1 80 ? 5.882 2.437 6.861 1.00 73.75 80 HIS A C 1
ATOM 641 O O . HIS A 1 80 ? 5.684 1.645 5.937 1.00 73.75 80 HIS A O 1
ATOM 647 N N . LEU A 1 81 ? 5.939 3.760 6.673 1.00 83.31 81 LEU A N 1
ATOM 648 C CA . LEU A 1 81 ? 5.854 4.361 5.345 1.00 83.31 81 LEU A CA 1
ATOM 649 C C . LEU A 1 81 ? 6.992 3.867 4.446 1.00 83.31 81 LEU A C 1
ATOM 651 O O . LEU A 1 81 ? 6.729 3.430 3.327 1.00 83.31 81 LEU A O 1
ATOM 655 N N . TYR A 1 82 ? 8.236 3.914 4.929 1.00 84.44 82 TYR A N 1
ATOM 656 C CA . TYR A 1 82 ? 9.410 3.497 4.165 1.00 84.44 82 TYR A CA 1
ATOM 657 C C . TYR A 1 82 ? 9.267 2.067 3.641 1.00 84.44 82 TYR A C 1
ATOM 659 O O . TYR A 1 82 ? 9.364 1.849 2.436 1.00 84.44 82 TYR A O 1
ATOM 667 N N . PHE A 1 83 ? 8.977 1.095 4.510 1.00 80.75 83 PHE A N 1
ATOM 668 C CA . PHE A 1 83 ? 8.897 -0.305 4.095 1.00 80.75 83 PHE A CA 1
ATOM 669 C C . PHE A 1 83 ? 7.729 -0.579 3.143 1.00 80.75 83 PHE A C 1
ATOM 671 O O . PHE A 1 83 ? 7.903 -1.319 2.170 1.00 80.75 83 PHE A O 1
ATOM 678 N N . ASN A 1 84 ? 6.565 0.039 3.367 1.00 86.19 84 ASN A N 1
ATOM 679 C CA . ASN A 1 84 ? 5.430 -0.111 2.457 1.00 86.19 84 ASN A CA 1
ATOM 680 C C . ASN A 1 84 ? 5.733 0.493 1.084 1.00 86.19 84 ASN A C 1
ATOM 682 O O . ASN A 1 84 ? 5.494 -0.140 0.058 1.00 86.19 84 ASN A O 1
ATOM 686 N N . MET A 1 85 ? 6.281 1.704 1.046 1.00 90.44 85 MET A N 1
ATOM 687 C CA . MET A 1 85 ? 6.517 2.408 -0.211 1.00 90.44 85 MET A CA 1
ATOM 688 C C . MET A 1 85 ? 7.713 1.842 -0.979 1.00 90.44 85 MET A C 1
ATOM 690 O O . MET A 1 85 ? 7.632 1.708 -2.195 1.00 90.44 85 MET A O 1
ATOM 694 N N . ALA A 1 86 ? 8.772 1.397 -0.299 1.00 87.44 86 ALA A N 1
ATOM 695 C CA . ALA A 1 86 ? 9.863 0.658 -0.931 1.00 87.44 86 ALA A CA 1
ATOM 696 C C . ALA A 1 86 ? 9.346 -0.633 -1.590 1.00 87.44 86 ALA A C 1
ATOM 698 O O . ALA A 1 86 ? 9.643 -0.922 -2.748 1.00 87.44 86 ALA A O 1
ATOM 699 N N . SER A 1 87 ? 8.504 -1.389 -0.882 1.00 84.50 87 SER A N 1
ATOM 700 C CA . SER A 1 87 ? 7.869 -2.596 -1.418 1.00 84.50 87 SER A CA 1
ATOM 701 C C . SER A 1 87 ? 6.939 -2.278 -2.599 1.00 84.50 87 SER A C 1
ATOM 703 O O . SER A 1 87 ? 6.990 -2.962 -3.624 1.00 84.50 87 SER A O 1
ATOM 705 N N . MET A 1 88 ? 6.147 -1.203 -2.501 1.00 91.25 88 MET A N 1
ATOM 706 C CA . MET A 1 88 ? 5.287 -0.727 -3.588 1.00 91.25 88 MET A CA 1
ATOM 707 C C . MET A 1 88 ? 6.091 -0.316 -4.820 1.00 91.25 88 MET A C 1
ATOM 709 O O . MET A 1 88 ? 5.683 -0.635 -5.929 1.00 91.25 88 MET A O 1
ATOM 713 N N . LEU A 1 89 ? 7.234 0.349 -4.649 1.00 90.56 89 LEU A N 1
ATOM 714 C CA . LEU A 1 89 ? 8.094 0.773 -5.752 1.00 90.56 89 LEU A CA 1
ATOM 715 C C . LEU A 1 89 ? 8.510 -0.435 -6.604 1.00 90.56 89 LEU A C 1
ATOM 717 O O . LEU A 1 89 ? 8.232 -0.472 -7.800 1.00 90.56 89 LEU A O 1
ATOM 721 N N . TRP A 1 90 ? 9.087 -1.467 -5.986 1.00 86.88 90 TRP A N 1
ATOM 722 C CA . TRP A 1 90 ? 9.539 -2.661 -6.709 1.00 86.88 90 TRP A CA 1
ATOM 723 C C . TRP A 1 90 ? 8.385 -3.480 -7.300 1.00 86.88 90 TRP A C 1
ATOM 725 O O . TRP A 1 90 ? 8.418 -3.840 -8.479 1.00 86.88 90 TRP A O 1
ATOM 735 N N . LYS A 1 91 ? 7.344 -3.770 -6.504 1.00 86.94 91 LYS A N 1
ATOM 736 C CA . LYS A 1 91 ? 6.190 -4.564 -6.969 1.00 86.94 91 LYS A CA 1
ATOM 737 C C . LYS A 1 91 ? 5.389 -3.825 -8.035 1.00 86.94 91 LYS A C 1
ATOM 739 O O . LYS A 1 91 ? 4.961 -4.440 -9.007 1.00 86.94 91 LYS A O 1
ATOM 744 N N . GLY A 1 92 ? 5.210 -2.521 -7.852 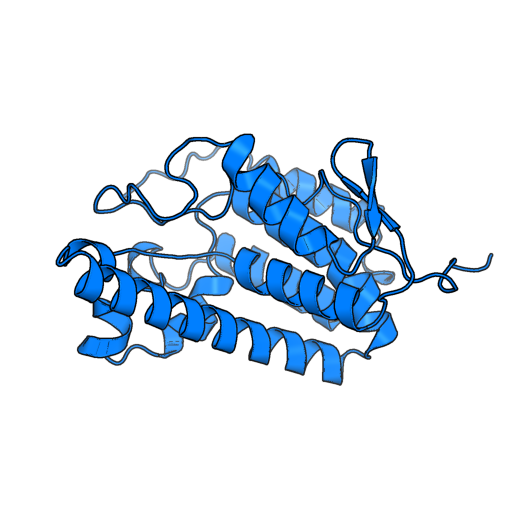1.00 89.94 92 GLY A N 1
ATOM 745 C CA . GLY A 1 92 ? 4.475 -1.644 -8.750 1.00 89.94 92 GLY A CA 1
ATOM 746 C C . GLY A 1 92 ? 5.158 -1.515 -10.101 1.00 89.94 92 GLY A C 1
ATOM 747 O O . GLY A 1 92 ? 4.516 -1.782 -11.110 1.00 89.94 92 GLY A O 1
ATOM 748 N N . ILE A 1 93 ? 6.473 -1.259 -10.139 1.00 90.56 93 ILE A N 1
ATOM 749 C CA . ILE A 1 93 ? 7.226 -1.230 -11.405 1.00 90.56 93 ILE A CA 1
ATOM 750 C C . ILE A 1 93 ? 7.024 -2.533 -12.186 1.00 90.56 93 ILE A C 1
ATOM 752 O O . ILE A 1 93 ? 6.761 -2.499 -13.388 1.00 90.56 93 ILE A O 1
ATOM 756 N N . HIS A 1 94 ? 7.121 -3.683 -11.515 1.00 87.06 94 HIS A N 1
ATOM 757 C CA . HIS A 1 94 ? 6.994 -4.980 -12.173 1.00 87.06 94 HIS A CA 1
ATOM 758 C C . HIS A 1 94 ? 5.568 -5.266 -12.664 1.00 87.06 94 HIS A C 1
ATOM 760 O O . HIS A 1 94 ? 5.370 -5.636 -13.821 1.00 87.06 94 HIS A O 1
ATOM 766 N N . LEU A 1 95 ? 4.572 -5.102 -11.792 1.00 89.56 95 LEU A N 1
ATOM 767 C CA . LEU A 1 95 ? 3.181 -5.430 -12.101 1.00 89.56 95 LEU A CA 1
ATOM 768 C C . LEU A 1 95 ? 2.552 -4.425 -13.061 1.00 89.56 95 LEU A C 1
ATOM 770 O O . LEU A 1 95 ? 1.841 -4.835 -13.973 1.00 89.56 95 LEU A O 1
ATOM 774 N N . GLU A 1 96 ? 2.836 -3.132 -12.918 1.00 94.00 96 GLU A N 1
ATOM 775 C CA . GLU A 1 96 ? 2.285 -2.107 -13.801 1.00 94.00 96 GLU A CA 1
ATOM 776 C C . GLU A 1 96 ? 2.810 -2.242 -15.228 1.00 94.00 96 GLU A C 1
ATOM 778 O O . GLU A 1 96 ? 2.038 -2.112 -16.174 1.00 94.00 96 GLU A O 1
ATOM 783 N N . ARG A 1 97 ? 4.095 -2.574 -15.404 1.00 91.69 97 ARG A N 1
ATOM 784 C CA . ARG A 1 97 ? 4.656 -2.836 -16.739 1.00 91.69 97 ARG A CA 1
ATOM 785 C C . ARG A 1 97 ? 4.029 -4.061 -17.406 1.00 91.69 97 ARG A C 1
ATOM 787 O O . ARG A 1 97 ? 3.918 -4.088 -18.625 1.00 91.69 97 ARG A O 1
ATOM 794 N N . ARG A 1 98 ? 3.613 -5.062 -16.625 1.00 88.94 98 ARG A N 1
ATOM 795 C CA . ARG A 1 98 ? 2.973 -6.283 -17.142 1.00 88.94 98 ARG A CA 1
ATOM 796 C C . ARG A 1 98 ? 1.489 -6.111 -17.440 1.00 88.94 98 ARG A C 1
A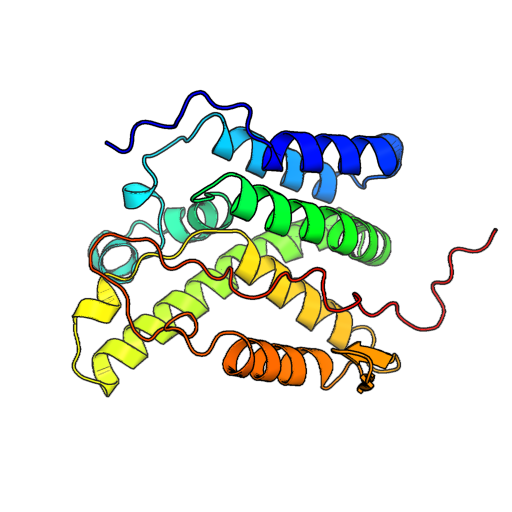TOM 798 O O . ARG A 1 98 ? 1.019 -6.577 -18.469 1.00 88.94 98 ARG A O 1
ATOM 805 N N . LEU A 1 99 ? 0.750 -5.498 -16.520 1.00 89.50 99 LEU A N 1
ATOM 806 C CA . LEU A 1 99 ? -0.707 -5.356 -16.603 1.00 89.50 99 LEU A CA 1
ATOM 807 C C . LEU A 1 99 ? -1.122 -4.111 -17.401 1.00 89.50 99 LEU A C 1
ATOM 809 O O . LEU A 1 99 ? -2.241 -4.033 -17.904 1.00 89.50 99 LEU A O 1
ATOM 813 N N . GLY A 1 100 ? -0.228 -3.130 -17.505 1.00 93.62 100 GLY A N 1
ATOM 814 C CA . GLY A 1 100 ? -0.529 -1.784 -17.969 1.00 93.62 100 GLY A CA 1
ATOM 815 C C . GLY A 1 100 ? -1.144 -0.918 -16.866 1.00 93.62 100 GLY A C 1
ATOM 816 O O . GLY A 1 100 ? -1.844 -1.395 -15.970 1.00 93.62 100 GLY A O 1
ATOM 817 N N . SER A 1 101 ? -0.923 0.395 -16.957 1.00 94.75 101 SER A N 1
ATOM 818 C CA . SER A 1 101 ? -1.316 1.369 -15.928 1.00 94.75 101 SER A CA 1
ATOM 819 C C . SER A 1 101 ? -2.809 1.353 -15.586 1.00 94.75 101 SER A C 1
ATOM 821 O O . SER A 1 101 ? -3.169 1.391 -14.414 1.00 94.75 101 SER A O 1
ATOM 823 N N . ARG A 1 102 ? -3.699 1.243 -16.582 1.00 95.62 102 ARG A N 1
ATOM 824 C CA . ARG A 1 102 ? -5.158 1.250 -16.348 1.00 95.62 102 ARG A CA 1
ATOM 825 C C . ARG A 1 102 ? -5.614 0.059 -15.500 1.00 95.62 102 ARG A C 1
ATOM 827 O O . ARG A 1 102 ? -6.328 0.242 -14.517 1.00 95.62 102 ARG A O 1
ATOM 834 N N . TRP A 1 103 ? -5.168 -1.145 -15.856 1.00 94.62 103 TRP A N 1
ATOM 835 C CA . TRP A 1 103 ? -5.482 -2.361 -15.105 1.00 94.62 103 TRP A CA 1
ATOM 836 C C . TRP A 1 103 ? -4.815 -2.366 -13.739 1.00 94.62 103 TRP A C 1
ATOM 838 O O . TRP A 1 103 ? -5.444 -2.743 -12.756 1.00 94.62 103 TRP A O 1
ATOM 848 N N . PHE A 1 104 ? -3.572 -1.892 -13.651 1.00 95.00 104 PHE A N 1
ATOM 849 C CA . PHE A 1 104 ? -2.882 -1.808 -12.373 1.00 95.00 104 PHE A CA 1
ATOM 850 C C . PHE A 1 104 ? -3.586 -0.854 -11.398 1.00 95.00 104 PHE A C 1
ATOM 852 O O . PHE A 1 104 ? -3.793 -1.216 -10.244 1.00 95.00 104 PHE A O 1
ATOM 859 N N . ALA A 1 105 ? -4.057 0.309 -11.863 1.00 95.19 105 ALA A N 1
ATOM 860 C CA . ALA A 1 105 ? -4.869 1.214 -11.048 1.00 95.19 105 ALA A CA 1
ATOM 861 C C . ALA A 1 105 ? -6.153 0.538 -10.541 1.00 95.19 105 ALA A C 1
ATOM 863 O O . ALA A 1 105 ? -6.472 0.628 -9.355 1.00 95.19 105 ALA A O 1
ATOM 864 N N . TYR A 1 106 ? -6.857 -0.192 -11.415 1.00 95.12 106 TYR A N 1
ATOM 865 C CA . TYR A 1 106 ? -8.040 -0.962 -11.029 1.00 95.12 106 TYR A CA 1
ATOM 866 C C . TYR A 1 106 ? -7.722 -2.015 -9.954 1.00 95.12 106 TYR A C 1
ATOM 868 O O . TYR A 1 106 ? -8.457 -2.137 -8.973 1.00 95.12 106 TYR A O 1
ATOM 876 N N . VAL A 1 107 ? -6.602 -2.733 -10.093 1.00 93.88 107 VAL A N 1
ATOM 877 C CA . VAL A 1 107 ? -6.136 -3.718 -9.105 1.00 93.88 107 VAL A CA 1
ATOM 878 C C . VAL A 1 107 ? -5.839 -3.056 -7.759 1.00 93.88 107 VAL A C 1
ATOM 880 O O . VAL A 1 107 ? -6.295 -3.559 -6.736 1.00 93.88 107 VAL A O 1
ATOM 883 N N . ILE A 1 108 ? -5.141 -1.916 -7.737 1.00 94.25 108 ILE A N 1
ATOM 884 C CA . ILE A 1 108 ? -4.816 -1.195 -6.495 1.00 94.25 108 ILE A CA 1
ATOM 885 C C . ILE A 1 108 ? -6.084 -0.773 -5.749 1.00 94.25 108 ILE A C 1
ATOM 887 O O . ILE A 1 108 ? -6.193 -1.016 -4.546 1.00 94.25 108 ILE A O 1
ATOM 891 N N . VAL A 1 109 ? -7.064 -0.193 -6.446 1.00 92.38 109 VAL A N 1
ATOM 892 C CA . VAL A 1 109 ? -8.343 0.213 -5.840 1.00 92.38 109 VAL A CA 1
ATOM 893 C C . VAL A 1 109 ? -9.113 -1.004 -5.327 1.00 92.38 109 VAL A C 1
ATOM 895 O O . VAL A 1 109 ? -9.558 -1.016 -4.179 1.00 92.38 109 VAL A O 1
ATOM 898 N N . THR A 1 110 ? -9.220 -2.052 -6.145 1.00 93.06 110 THR A N 1
ATOM 899 C CA . THR A 1 110 ? -9.949 -3.278 -5.793 1.00 93.06 110 THR A CA 1
ATOM 900 C C . THR A 1 110 ? -9.331 -3.970 -4.582 1.00 93.06 110 THR A C 1
ATOM 902 O O . THR A 1 110 ? -10.046 -4.336 -3.653 1.00 93.06 110 THR A O 1
ATOM 905 N N . PHE A 1 111 ? -8.004 -4.112 -4.540 1.00 92.06 111 PHE A N 1
ATOM 906 C CA . PHE A 1 111 ? -7.311 -4.727 -3.409 1.00 92.06 111 PHE A CA 1
ATOM 907 C C . PHE A 1 111 ? -7.383 -3.862 -2.154 1.00 92.06 111 PHE A C 1
ATOM 909 O O . PHE A 1 111 ? -7.573 -4.407 -1.072 1.00 92.06 111 PHE A O 1
ATOM 916 N N . SER A 1 112 ? -7.322 -2.535 -2.274 1.00 88.31 112 SER A N 1
ATOM 917 C CA . SER A 1 112 ? -7.525 -1.630 -1.132 1.00 88.31 112 SER A CA 1
ATOM 918 C C . SER A 1 112 ? -8.882 -1.867 -0.461 1.00 88.31 112 SER A C 1
ATOM 920 O O . SER A 1 112 ? -8.949 -2.079 0.747 1.00 88.31 112 SER A O 1
ATOM 922 N N . LEU A 1 113 ? -9.960 -1.933 -1.249 1.00 89.00 113 LEU A N 1
ATOM 923 C CA . LEU A 1 113 ? -11.301 -2.226 -0.738 1.00 89.00 113 LEU A CA 1
ATOM 924 C C . LEU A 1 113 ? -11.424 -3.650 -0.184 1.00 89.00 113 LEU A C 1
ATOM 926 O O . LEU A 1 113 ? -11.890 -3.835 0.939 1.00 89.00 113 LEU A O 1
ATOM 930 N N . LEU A 1 114 ? -11.006 -4.655 -0.958 1.00 88.00 114 LEU A N 1
ATOM 931 C CA . LEU A 1 114 ? -11.190 -6.061 -0.604 1.00 88.00 114 LEU A CA 1
ATOM 932 C C . LEU A 1 114 ? -10.424 -6.429 0.668 1.00 88.00 114 LEU A C 1
ATOM 934 O O . LEU A 1 114 ? -10.977 -7.087 1.543 1.00 88.00 114 LEU A O 1
ATOM 938 N N . THR A 1 115 ? -9.179 -5.971 0.801 1.00 83.12 115 THR A N 1
ATOM 939 C CA . THR A 1 115 ? -8.373 -6.210 2.009 1.00 83.12 115 THR A CA 1
ATOM 940 C C . THR A 1 115 ? -9.002 -5.570 3.245 1.00 83.12 115 THR A C 1
ATOM 942 O O . THR A 1 115 ? -9.023 -6.198 4.300 1.00 83.12 115 THR A O 1
ATOM 945 N N . GLY A 1 116 ? -9.597 -4.379 3.113 1.00 82.69 116 GLY A N 1
ATOM 946 C CA . GLY A 1 116 ? -10.349 -3.747 4.195 1.00 82.69 116 GLY A CA 1
ATOM 947 C C . GLY A 1 116 ? -11.615 -4.520 4.578 1.00 82.69 116 GLY A C 1
ATOM 948 O O . GLY A 1 116 ? -11.874 -4.730 5.760 1.00 82.69 116 GLY A O 1
ATOM 949 N N . VAL A 1 117 ? -12.384 -5.000 3.597 1.00 84.38 117 VAL A N 1
ATOM 950 C CA . VAL A 1 117 ? -13.579 -5.829 3.847 1.00 84.38 117 VAL A CA 1
ATOM 951 C C . VAL A 1 117 ? -13.207 -7.138 4.542 1.00 84.38 117 VAL A C 1
ATOM 953 O O . VAL A 1 117 ? -13.835 -7.499 5.535 1.00 84.38 117 VAL A O 1
ATOM 956 N N . VAL A 1 118 ? -12.163 -7.822 4.063 1.00 82.62 118 VAL A N 1
ATOM 957 C CA . VAL A 1 118 ? -11.659 -9.058 4.678 1.00 82.62 118 VAL A CA 1
ATOM 958 C C . VAL A 1 118 ? -11.195 -8.797 6.110 1.00 82.62 118 VAL A C 1
ATOM 960 O O . VAL A 1 118 ? -11.542 -9.565 7.001 1.00 82.62 118 VAL A O 1
ATOM 963 N N . TYR A 1 119 ? -10.482 -7.695 6.358 1.00 80.25 119 TYR A N 1
ATOM 964 C CA . TYR A 1 119 ? -10.069 -7.307 7.707 1.00 80.25 119 TYR A CA 1
ATOM 965 C C . TYR A 1 119 ? -11.268 -7.112 8.648 1.00 80.25 119 TYR A C 1
ATOM 967 O O . TYR A 1 119 ? -11.305 -7.705 9.723 1.00 80.25 119 TYR A O 1
ATOM 975 N N . LEU A 1 120 ? -12.279 -6.341 8.229 1.00 81.06 120 LEU A N 1
ATOM 976 C CA . LEU A 1 120 ? -13.486 -6.116 9.033 1.00 81.06 120 LEU A CA 1
ATOM 977 C C . LEU A 1 120 ? -14.240 -7.416 9.326 1.00 81.06 120 LEU A C 1
ATOM 979 O O . LEU A 1 120 ? -14.718 -7.606 10.443 1.00 81.06 120 LEU A O 1
ATOM 983 N N . PHE A 1 121 ? -14.349 -8.299 8.331 1.00 82.50 121 PHE A N 1
ATOM 984 C CA . PHE A 1 121 ? -14.995 -9.596 8.498 1.00 82.50 121 PHE A CA 1
ATOM 985 C C . PHE A 1 121 ? -14.246 -10.474 9.506 1.00 82.50 121 PHE A C 1
ATOM 987 O O . PHE A 1 121 ? -14.879 -11.064 10.377 1.00 82.50 121 PHE A O 1
ATOM 994 N N . LEU A 1 122 ? -12.913 -10.528 9.423 1.00 79.62 122 LEU A N 1
ATOM 995 C CA . LEU A 1 122 ? -12.085 -11.306 10.345 1.00 79.62 122 LEU A CA 1
ATOM 996 C C . LEU A 1 122 ? -12.189 -10.791 11.784 1.00 79.62 122 LEU A C 1
ATOM 998 O O . LEU A 1 122 ? -12.423 -11.588 12.685 1.00 79.62 122 LEU A O 1
ATOM 1002 N N . GLU A 1 123 ? -12.077 -9.479 12.005 1.00 76.62 123 GLU A N 1
ATOM 1003 C CA . GLU A 1 123 ? -12.208 -8.881 13.345 1.00 76.62 123 GLU A CA 1
ATOM 1004 C C . GLU A 1 123 ? -13.612 -9.092 13.927 1.00 76.62 123 GLU A C 1
ATOM 1006 O O . GLU A 1 123 ? -13.761 -9.384 15.112 1.00 76.62 123 GLU A O 1
ATOM 1011 N N . PHE A 1 124 ? -14.657 -8.992 13.098 1.00 77.50 124 PHE A N 1
ATOM 1012 C CA . PHE A 1 124 ? -16.022 -9.288 13.529 1.00 77.50 124 PHE A CA 1
ATOM 1013 C C . PHE A 1 124 ? -16.185 -10.763 13.908 1.00 77.50 124 PHE A C 1
ATOM 1015 O O . PHE A 1 124 ? -16.690 -11.059 14.987 1.00 77.50 124 PHE A O 1
ATOM 1022 N N . ALA A 1 125 ? -15.728 -11.684 13.055 1.00 80.31 125 ALA A N 1
ATOM 1023 C CA . ALA A 1 125 ? -15.806 -13.113 13.324 1.00 80.31 125 ALA A CA 1
ATOM 1024 C C . ALA A 1 125 ? -15.040 -13.481 14.602 1.00 80.31 125 ALA A C 1
ATOM 1026 O O . ALA A 1 125 ? -15.590 -14.168 15.454 1.00 80.31 125 ALA A O 1
ATOM 1027 N N . LEU A 1 126 ? -13.811 -12.985 14.777 1.00 78.25 126 LEU A N 1
ATOM 1028 C CA . LEU A 1 126 ? -13.012 -13.223 15.984 1.00 78.25 126 LEU A CA 1
ATOM 1029 C C . LEU A 1 126 ? -13.707 -12.705 17.244 1.00 78.25 126 LEU A C 1
ATOM 1031 O O . LEU A 1 126 ? -13.748 -13.423 18.240 1.00 78.25 126 LEU A O 1
ATOM 1035 N N . ALA A 1 127 ? -14.297 -11.508 17.190 1.00 78.31 127 ALA A N 1
ATOM 1036 C CA . ALA A 1 127 ? -15.035 -10.948 18.318 1.00 78.31 127 ALA A CA 1
ATOM 1037 C C . ALA A 1 127 ? -16.215 -11.836 18.742 1.00 78.31 127 ALA A C 1
ATOM 1039 O O . ALA A 1 127 ? -16.433 -12.032 19.934 1.00 78.31 127 ALA A O 1
ATOM 1040 N N . GLU A 1 128 ? -16.964 -12.381 17.779 1.00 83.62 128 GLU A N 1
ATOM 1041 C CA . GLU A 1 128 ? -18.107 -13.262 18.055 1.00 83.62 128 GLU A CA 1
ATOM 1042 C C . GLU A 1 128 ? -17.661 -14.662 18.507 1.00 83.62 128 GLU A C 1
ATOM 1044 O O . GLU A 1 128 ? -18.207 -15.204 19.464 1.00 83.62 128 GLU A O 1
ATOM 1049 N N . PHE A 1 129 ? -16.644 -15.250 17.866 1.00 82.75 129 PHE A N 1
ATOM 1050 C CA . PHE A 1 129 ? -16.164 -16.597 18.197 1.00 82.75 129 PHE A CA 1
ATOM 1051 C C . PHE A 1 129 ? -15.452 -16.666 19.551 1.00 82.75 129 PHE A C 1
ATOM 1053 O O . PHE A 1 129 ? -15.593 -17.661 20.259 1.00 82.75 129 PHE A O 1
ATOM 1060 N N . LEU A 1 130 ? -14.680 -15.635 19.907 1.00 81.81 130 LEU A N 1
ATOM 1061 C CA . LEU A 1 130 ? -13.960 -15.558 21.182 1.00 81.81 130 LEU A CA 1
ATOM 1062 C C . LEU A 1 130 ? -14.776 -14.863 22.280 1.00 81.81 130 LEU A C 1
ATOM 1064 O O . LEU A 1 130 ? -14.347 -14.850 23.428 1.00 81.81 130 LEU A O 1
ATOM 1068 N N . ASN A 1 131 ? -15.946 -14.314 21.936 1.00 78.88 131 ASN A N 1
ATOM 1069 C CA . ASN A 1 131 ? -16.800 -13.519 22.817 1.00 78.88 131 ASN A CA 1
ATOM 1070 C C . ASN A 1 131 ? -16.065 -12.331 23.477 1.00 78.88 131 ASN A C 1
ATOM 1072 O O . ASN A 1 131 ? -16.361 -11.942 24.605 1.00 78.88 131 ASN A O 1
ATOM 1076 N N . GLU A 1 132 ? -15.104 -11.756 22.751 1.00 77.38 132 GLU A N 1
ATOM 1077 C CA . GLU A 1 132 ? -14.238 -10.663 23.196 1.00 77.38 132 GLU A CA 1
ATOM 1078 C C . GLU A 1 132 ? -14.555 -9.398 22.375 1.00 77.38 132 GLU A C 1
ATOM 1080 O O . GLU A 1 132 ? -14.109 -9.245 21.232 1.00 77.38 132 GLU A O 1
ATOM 1085 N N . PRO A 1 133 ? -15.361 -8.460 22.904 1.00 74.62 133 PRO A N 1
ATOM 1086 C CA . PRO A 1 133 ? -15.828 -7.300 22.144 1.00 74.62 133 PRO A CA 1
ATOM 1087 C C . PRO A 1 133 ? -14.710 -6.301 21.813 1.00 74.62 133 PRO A C 1
ATOM 1089 O O . PRO A 1 133 ? -14.879 -5.477 20.909 1.00 74.62 133 PRO A O 1
ATOM 1092 N N . ASP A 1 134 ? -13.565 -6.379 22.495 1.00 72.81 134 ASP A N 1
ATOM 1093 C CA . ASP A 1 134 ? -12.422 -5.495 22.265 1.00 72.81 134 ASP A CA 1
ATOM 1094 C C . ASP A 1 134 ? -11.826 -5.643 20.856 1.00 72.81 134 ASP A C 1
ATOM 1096 O O . ASP A 1 134 ? -11.358 -4.650 20.293 1.00 72.81 134 ASP A O 1
ATOM 1100 N N . PHE A 1 135 ? -11.970 -6.809 20.211 1.00 68.44 135 PHE A N 1
ATOM 1101 C CA . PHE A 1 135 ? -11.582 -6.998 18.806 1.00 68.44 135 PHE A CA 1
ATOM 1102 C C . PHE A 1 135 ? -12.307 -6.024 17.861 1.00 68.44 135 PHE A C 1
ATOM 1104 O O . PHE A 1 135 ? -11.724 -5.504 16.910 1.00 68.44 135 PHE A O 1
ATOM 1111 N N . LYS A 1 136 ? -13.555 -5.634 18.164 1.00 68.00 136 LYS A N 1
ATOM 1112 C CA . LYS A 1 136 ? -14.306 -4.668 17.334 1.00 68.00 136 LYS A CA 1
ATOM 1113 C C . LYS A 1 136 ? -13.702 -3.257 17.366 1.00 68.00 136 LYS A C 1
ATOM 1115 O O . LYS A 1 136 ? -13.969 -2.452 16.464 1.00 68.00 136 LYS A O 1
ATOM 1120 N N . ARG A 1 137 ? -12.879 -2.960 18.377 1.00 68.06 137 ARG A N 1
ATOM 1121 C CA . ARG A 1 137 ? -12.212 -1.667 18.606 1.00 68.06 137 ARG A CA 1
ATOM 1122 C C . ARG A 1 137 ? -10.797 -1.626 18.026 1.00 68.06 137 ARG A C 1
ATOM 1124 O O . ARG A 1 137 ? -10.151 -0.575 18.076 1.00 68.06 137 ARG A O 1
ATOM 1131 N N . ASN A 1 138 ? -10.335 -2.733 17.443 1.00 70.19 138 ASN A N 1
ATOM 1132 C CA . ASN A 1 138 ? -9.055 -2.804 16.755 1.00 70.19 138 ASN A CA 1
ATOM 1133 C C . ASN A 1 138 ? -9.020 -1.850 15.566 1.00 70.19 138 ASN A C 1
ATOM 1135 O O . ASN A 1 138 ? -10.027 -1.568 14.919 1.00 70.19 138 ASN A O 1
ATOM 1139 N N . CYS A 1 139 ? -7.836 -1.300 15.338 1.00 71.50 139 CYS A N 1
ATOM 1140 C CA . CYS A 1 139 ? -7.612 -0.153 14.478 1.00 71.50 139 CYS A CA 1
ATOM 1141 C C . CYS A 1 139 ? -6.462 -0.503 13.537 1.00 71.50 139 CYS A C 1
ATOM 1143 O O . CYS A 1 139 ? -5.311 -0.520 13.964 1.00 71.50 139 CYS A O 1
ATOM 1145 N N . ALA A 1 140 ? -6.762 -0.788 12.271 1.00 71.75 140 ALA A N 1
ATOM 1146 C CA . ALA A 1 140 ? -5.748 -1.091 11.261 1.00 71.75 140 ALA A CA 1
ATOM 1147 C C . ALA A 1 140 ? -5.526 0.084 10.301 1.00 71.75 140 ALA A C 1
ATOM 1149 O O . ALA A 1 140 ? -6.470 0.779 9.896 1.00 71.75 140 ALA A O 1
ATOM 1150 N N . VAL A 1 141 ? -4.259 0.298 9.939 1.00 74.88 141 VAL A N 1
ATOM 1151 C CA . VAL A 1 141 ? -3.795 1.292 8.960 1.00 74.88 141 VAL A CA 1
ATOM 1152 C C . VAL A 1 141 ? -2.618 0.740 8.161 1.00 74.88 141 VAL A C 1
ATOM 1154 O O . VAL A 1 141 ? -1.855 -0.084 8.669 1.00 74.88 141 VAL A O 1
ATOM 1157 N N . GLY A 1 142 ? -2.428 1.254 6.949 1.00 78.00 142 GLY A N 1
ATOM 1158 C CA . GLY A 1 142 ? -1.238 1.013 6.140 1.00 78.00 142 GLY A CA 1
ATOM 1159 C C . GLY A 1 142 ? -1.477 0.169 4.892 1.00 78.00 142 GLY A C 1
ATOM 1160 O O . GLY A 1 142 ? -2.421 -0.613 4.786 1.00 78.00 142 GLY A O 1
ATOM 1161 N N . PHE A 1 143 ? -0.572 0.330 3.930 1.00 85.19 143 PHE A N 1
ATOM 1162 C CA . PHE A 1 143 ? -0.685 -0.246 2.588 1.00 85.19 143 PHE A CA 1
ATOM 1163 C C . PHE A 1 143 ? -0.280 -1.733 2.517 1.00 85.19 143 PHE A C 1
ATOM 1165 O O . PHE A 1 143 ? -0.349 -2.358 1.458 1.00 85.19 143 PHE A O 1
ATOM 1172 N N . SER A 1 144 ? 0.147 -2.323 3.636 1.00 82.75 144 SER A N 1
ATOM 1173 C CA . SER A 1 144 ? 0.695 -3.683 3.718 1.00 82.75 144 SER A CA 1
ATOM 1174 C C . SER A 1 144 ? -0.283 -4.765 3.253 1.00 82.75 144 SER A C 1
ATOM 1176 O O . SER A 1 144 ? 0.121 -5.669 2.521 1.00 82.75 144 SER A O 1
ATOM 1178 N N . GLY A 1 145 ? -1.577 -4.644 3.570 1.00 81.50 145 GLY A N 1
ATOM 1179 C CA . GLY A 1 145 ? -2.607 -5.566 3.071 1.00 81.50 145 GLY A CA 1
ATOM 1180 C C . GLY A 1 145 ? -2.688 -5.586 1.540 1.00 81.50 145 GLY A C 1
ATOM 1181 O O . GLY A 1 145 ? -2.744 -6.654 0.926 1.00 81.50 145 GLY A O 1
ATOM 1182 N N . VAL A 1 146 ? -2.598 -4.411 0.908 1.00 87.81 146 VAL A N 1
ATOM 1183 C CA . VAL A 1 146 ? -2.577 -4.275 -0.558 1.00 87.81 146 VAL A CA 1
ATOM 1184 C C . VAL A 1 146 ? -1.314 -4.906 -1.136 1.00 87.81 146 VAL A C 1
ATOM 1186 O O . VAL A 1 146 ? -1.388 -5.662 -2.101 1.00 87.81 146 VAL A O 1
ATOM 1189 N N . LEU A 1 147 ? -0.153 -4.663 -0.523 1.00 86.19 147 LEU A N 1
ATOM 1190 C CA . LEU A 1 147 ? 1.124 -5.244 -0.956 1.00 86.19 147 LEU A CA 1
ATOM 1191 C C . LEU A 1 147 ? 1.136 -6.769 -0.870 1.00 86.19 147 LEU A C 1
ATOM 1193 O O . LEU A 1 147 ? 1.691 -7.429 -1.754 1.00 86.19 147 LEU A O 1
ATOM 1197 N N . PHE A 1 148 ? 0.515 -7.324 0.170 1.00 84.12 148 PHE A N 1
ATOM 1198 C CA . PHE A 1 148 ? 0.338 -8.761 0.305 1.00 84.12 148 PHE A CA 1
ATOM 1199 C C . PHE A 1 148 ? -0.556 -9.309 -0.814 1.00 84.12 148 PHE A C 1
ATOM 1201 O O . PHE A 1 148 ? -0.169 -10.255 -1.498 1.00 84.12 148 PHE A O 1
ATOM 1208 N N . ALA A 1 149 ? -1.692 -8.662 -1.090 1.00 85.19 149 ALA A N 1
ATOM 1209 C CA . ALA A 1 149 ? -2.576 -9.049 -2.190 1.00 85.19 149 ALA A CA 1
ATOM 1210 C C . ALA A 1 149 ? -1.878 -8.974 -3.565 1.00 85.19 149 ALA A C 1
ATOM 1212 O O . ALA A 1 149 ? -2.006 -9.890 -4.377 1.00 85.19 149 ALA A O 1
ATOM 1213 N N . LEU A 1 150 ? -1.060 -7.943 -3.815 1.00 87.31 150 LEU A N 1
ATOM 1214 C CA . LEU A 1 150 ? -0.238 -7.839 -5.030 1.00 87.31 150 LEU A CA 1
ATOM 1215 C C . LEU A 1 150 ? 0.789 -8.973 -5.139 1.00 87.31 150 LEU A C 1
ATOM 1217 O O . LEU A 1 150 ? 1.059 -9.457 -6.238 1.00 87.31 150 LEU A O 1
ATOM 1221 N N . LYS A 1 151 ? 1.359 -9.421 -4.014 1.00 83.00 151 LYS A N 1
ATOM 1222 C CA . LYS A 1 151 ? 2.266 -10.575 -3.989 1.00 83.00 151 LYS A CA 1
ATOM 1223 C C . LYS A 1 151 ? 1.535 -11.867 -4.339 1.00 83.00 151 LYS A C 1
ATOM 1225 O O . LYS A 1 151 ? 2.026 -12.616 -5.179 1.00 83.00 151 LYS A O 1
ATOM 1230 N N . VAL A 1 152 ? 0.355 -12.089 -3.762 1.00 82.25 152 VAL A N 1
ATOM 1231 C CA . VAL A 1 152 ? -0.500 -13.238 -4.098 1.00 82.25 152 VAL A CA 1
ATOM 1232 C C . VAL A 1 152 ? -0.853 -13.227 -5.588 1.00 82.25 152 VAL A C 1
ATOM 1234 O O . VAL A 1 152 ? -0.679 -14.243 -6.259 1.00 82.25 152 VAL A O 1
ATOM 1237 N N . LEU A 1 153 ? -1.263 -12.073 -6.129 1.00 84.94 153 LEU A N 1
ATOM 1238 C CA . LEU A 1 153 ? -1.563 -11.913 -7.554 1.00 84.94 153 LEU A CA 1
ATOM 1239 C C . LEU A 1 153 ? -0.356 -12.267 -8.431 1.00 84.94 153 LEU A C 1
ATOM 1241 O O . LEU A 1 153 ? -0.483 -13.060 -9.358 1.00 84.94 153 LEU A O 1
ATOM 1245 N N . ASN A 1 154 ? 0.824 -11.732 -8.114 1.00 82.12 154 ASN A N 1
ATOM 1246 C CA . ASN A 1 154 ? 2.047 -12.013 -8.865 1.00 82.12 154 ASN A CA 1
ATOM 1247 C C . ASN A 1 154 ? 2.414 -13.506 -8.846 1.00 82.12 154 ASN A C 1
ATOM 1249 O O . ASN A 1 154 ? 2.751 -14.078 -9.882 1.00 82.12 154 ASN A O 1
ATOM 1253 N N . ASN A 1 155 ? 2.302 -14.154 -7.684 1.00 75.81 155 ASN A N 1
ATOM 1254 C CA . ASN A 1 155 ? 2.563 -15.587 -7.541 1.00 75.81 155 ASN A CA 1
ATOM 1255 C C . ASN A 1 155 ? 1.585 -16.428 -8.365 1.00 75.81 155 ASN A C 1
ATOM 1257 O O . ASN A 1 155 ? 1.991 -17.418 -8.973 1.00 75.81 155 ASN A O 1
ATOM 1261 N N . HIS A 1 156 ? 0.314 -16.024 -8.405 1.00 77.06 156 HIS A N 1
ATOM 1262 C CA . HIS A 1 156 ? -0.713 -16.703 -9.185 1.00 77.06 156 HIS A CA 1
ATOM 1263 C C . HIS A 1 156 ? -0.508 -16.522 -10.694 1.00 77.06 156 HIS A C 1
ATOM 1265 O O . HIS A 1 156 ? -0.633 -17.480 -11.451 1.00 77.06 156 HIS A O 1
ATOM 1271 N N . CYS A 1 157 ? -0.143 -15.317 -11.143 1.00 70.12 157 CYS A N 1
ATOM 1272 C CA . CYS A 1 157 ? 0.196 -15.062 -12.545 1.00 70.12 157 CYS A CA 1
ATOM 1273 C C . CYS A 1 157 ? 1.446 -15.833 -12.994 1.00 70.12 157 CYS A C 1
ATOM 1275 O O . CYS A 1 15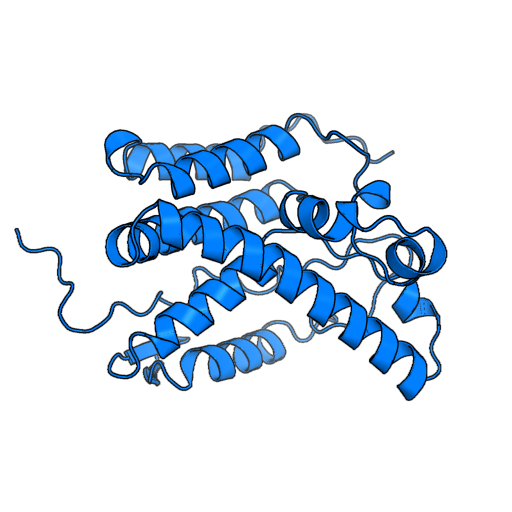7 ? 1.617 -16.077 -14.186 1.00 70.12 157 CYS A O 1
ATOM 1277 N N . CYS A 1 158 ? 2.319 -16.212 -12.056 1.00 67.12 158 CYS A N 1
ATOM 1278 C CA . CYS A 1 158 ? 3.609 -16.821 -12.349 1.00 67.12 158 CYS A CA 1
ATOM 1279 C C . CYS A 1 158 ? 3.951 -17.988 -11.414 1.00 67.12 158 CYS A C 1
ATOM 1281 O O . CYS A 1 158 ? 4.884 -17.899 -10.607 1.00 67.12 158 CYS A O 1
ATOM 1283 N N . PRO A 1 159 ? 3.255 -19.126 -11.554 1.00 63.41 159 PRO A N 1
ATOM 1284 C CA . PRO A 1 159 ? 3.390 -20.256 -10.640 1.00 63.41 159 PRO A CA 1
ATOM 1285 C C . PRO A 1 159 ? 4.688 -21.062 -10.824 1.00 63.41 159 PRO A C 1
ATOM 1287 O O . PRO A 1 159 ? 4.968 -21.930 -10.001 1.00 63.41 159 PRO A O 1
ATOM 1290 N N . GLY A 1 160 ? 5.449 -20.825 -11.902 1.00 58.72 160 GLY A N 1
ATOM 1291 C CA . GLY A 1 160 ? 6.623 -21.620 -12.294 1.00 58.72 160 GLY A CA 1
ATOM 1292 C C . GLY A 1 160 ? 7.980 -21.138 -11.766 1.00 58.72 160 GLY A C 1
ATOM 1293 O O . GLY A 1 160 ? 8.996 -21.714 -12.136 1.00 58.72 160 GLY A O 1
ATOM 1294 N N . GLY A 1 161 ? 8.026 -20.077 -10.956 1.00 66.00 161 GLY A N 1
ATOM 1295 C CA . GLY A 1 161 ? 9.273 -19.573 -10.366 1.00 66.00 161 GLY A CA 1
ATOM 1296 C C . GLY A 1 161 ? 9.568 -20.136 -8.970 1.00 66.00 161 GLY A C 1
ATOM 1297 O O . GLY A 1 161 ? 8.699 -20.730 -8.322 1.00 66.00 161 GLY A O 1
ATOM 1298 N N . PHE A 1 162 ? 10.797 -19.901 -8.511 1.00 65.75 162 PHE A N 1
ATOM 1299 C CA . PHE A 1 162 ? 11.242 -20.139 -7.138 1.00 65.75 162 PHE A CA 1
ATOM 1300 C C . PHE A 1 162 ? 11.681 -18.818 -6.495 1.00 65.75 162 PHE A C 1
ATOM 1302 O O . PHE A 1 162 ? 12.267 -17.959 -7.154 1.00 65.75 162 PHE A O 1
ATOM 1309 N N . VAL A 1 163 ? 11.414 -18.672 -5.200 1.00 70.31 163 VAL A N 1
ATOM 1310 C CA . VAL A 1 163 ? 11.833 -17.543 -4.360 1.00 70.31 163 VAL A CA 1
ATOM 1311 C C . VAL A 1 163 ? 12.661 -18.073 -3.211 1.00 70.31 163 VAL A C 1
ATOM 1313 O O . VAL A 1 163 ? 12.258 -19.029 -2.557 1.00 70.31 163 VAL A O 1
ATOM 1316 N N . ASN A 1 164 ? 13.779 -17.416 -2.915 1.00 62.44 164 ASN A N 1
ATOM 1317 C CA . ASN A 1 164 ? 14.575 -17.756 -1.743 1.00 62.44 164 ASN A CA 1
ATOM 1318 C C . ASN A 1 164 ? 13.940 -17.179 -0.479 1.00 62.44 164 ASN A C 1
ATOM 1320 O O . ASN A 1 164 ? 14.027 -15.982 -0.224 1.00 62.44 164 ASN A O 1
ATOM 1324 N N . VAL A 1 165 ? 13.321 -18.036 0.325 1.00 65.50 165 VAL A N 1
ATOM 1325 C CA . VAL A 1 165 ? 12.788 -17.691 1.638 1.00 65.50 165 VAL A CA 1
ATOM 1326 C C . VAL A 1 165 ? 13.787 -18.118 2.703 1.00 65.50 165 VAL A C 1
ATOM 1328 O O . VAL A 1 165 ? 14.033 -19.306 2.866 1.00 65.50 165 VAL A O 1
ATOM 1331 N N . LEU A 1 166 ? 14.403 -17.151 3.397 1.00 63.78 166 LEU A N 1
ATOM 1332 C CA . LEU A 1 166 ? 15.429 -17.404 4.428 1.00 63.78 166 LEU A CA 1
ATOM 1333 C C . LEU A 1 166 ? 16.598 -18.284 3.932 1.00 63.78 166 LEU A C 1
ATOM 1335 O O . LEU A 1 166 ? 17.123 -19.112 4.669 1.00 63.78 166 LEU A O 1
ATOM 1339 N N . GLY A 1 167 ? 16.988 -18.125 2.664 1.00 67.69 167 GLY A N 1
ATOM 1340 C CA . GLY A 1 167 ? 18.045 -18.925 2.032 1.00 67.69 167 GLY A CA 1
ATOM 1341 C C . GLY A 1 167 ? 17.578 -20.242 1.402 1.00 67.69 167 GLY A C 1
ATOM 1342 O O . GLY A 1 167 ? 18.372 -20.883 0.720 1.00 67.69 167 GLY A O 1
ATOM 1343 N N . PHE A 1 168 ? 16.302 -20.619 1.546 1.00 71.44 168 PHE A N 1
ATOM 1344 C CA . PHE A 1 168 ? 15.744 -21.834 0.945 1.00 71.44 168 PHE A CA 1
ATOM 1345 C C . PHE A 1 168 ? 14.900 -21.522 -0.297 1.00 71.44 168 PHE A C 1
ATOM 1347 O O . PHE A 1 168 ? 14.010 -20.672 -0.223 1.00 71.44 168 PHE A O 1
ATOM 1354 N N . PRO A 1 169 ? 15.110 -22.208 -1.434 1.00 75.69 169 PRO A N 1
ATOM 1355 C CA . PRO A 1 169 ? 14.273 -22.030 -2.613 1.00 75.69 169 PRO A CA 1
ATOM 1356 C C . PRO A 1 169 ? 12.881 -22.632 -2.377 1.00 75.69 169 PRO A C 1
ATOM 1358 O O . PRO A 1 169 ? 12.724 -23.834 -2.179 1.00 75.69 169 PRO A O 1
ATOM 1361 N N . VAL A 1 170 ? 11.849 -21.794 -2.433 1.00 70.75 170 VAL A N 1
ATOM 1362 C CA . VAL A 1 170 ? 10.439 -22.170 -2.276 1.00 70.75 170 VAL A CA 1
ATOM 1363 C C . VAL A 1 170 ? 9.697 -21.863 -3.571 1.00 70.75 170 VAL A C 1
ATOM 1365 O O . VAL A 1 170 ? 9.863 -20.792 -4.151 1.00 70.75 170 VAL A O 1
ATOM 1368 N N . SER A 1 171 ? 8.853 -22.787 -4.036 1.00 74.50 171 SER A N 1
ATOM 1369 C CA . SER A 1 171 ? 8.002 -22.541 -5.207 1.00 74.50 171 SER A CA 1
ATOM 1370 C C . SER A 1 171 ? 7.060 -21.358 -4.959 1.00 74.50 171 SER A C 1
ATOM 1372 O O . SER A 1 171 ? 6.465 -21.243 -3.885 1.00 74.50 171 SER A O 1
ATOM 1374 N N . ASN A 1 172 ? 6.847 -20.522 -5.977 1.00 70.56 172 ASN A N 1
ATOM 1375 C CA . ASN A 1 172 ? 5.958 -19.354 -5.907 1.00 70.56 172 ASN A CA 1
ATOM 1376 C C . ASN A 1 172 ? 4.554 -19.678 -5.376 1.00 70.56 172 ASN A C 1
ATOM 1378 O O . ASN A 1 172 ? 3.944 -18.845 -4.709 1.00 70.56 172 ASN A O 1
ATOM 1382 N N . ARG A 1 173 ? 4.063 -20.901 -5.619 1.00 70.25 173 ARG A N 1
ATOM 1383 C CA . ARG A 1 173 ? 2.758 -21.384 -5.132 1.00 70.25 173 ARG A CA 1
ATOM 1384 C C . ARG A 1 173 ? 2.662 -21.391 -3.605 1.00 70.25 173 ARG A C 1
ATOM 1386 O O . ARG A 1 173 ? 1.609 -21.097 -3.052 1.00 70.25 173 ARG A O 1
ATOM 1393 N N . PHE A 1 174 ? 3.768 -21.704 -2.933 1.00 70.44 174 PHE A N 1
ATOM 1394 C CA . PHE A 1 174 ? 3.843 -21.818 -1.476 1.00 70.44 174 PHE A CA 1
ATOM 1395 C C . PHE A 1 174 ? 4.544 -20.626 -0.822 1.00 70.44 174 PHE A C 1
ATOM 1397 O O . PHE A 1 174 ? 4.468 -20.475 0.392 1.00 70.44 174 PHE A O 1
ATOM 1404 N N . ALA A 1 175 ? 5.173 -19.743 -1.603 1.00 69.44 175 ALA A N 1
ATOM 1405 C CA . ALA A 1 175 ? 5.954 -18.621 -1.088 1.00 69.44 175 ALA A CA 1
ATOM 1406 C C . ALA A 1 175 ? 5.158 -17.708 -0.133 1.00 69.44 175 ALA A C 1
ATOM 1408 O O . ALA A 1 175 ? 5.695 -17.297 0.890 1.00 69.44 175 ALA A O 1
ATOM 1409 N N . CYS A 1 176 ? 3.879 -17.431 -0.421 1.00 66.62 176 CYS A N 1
ATOM 1410 C CA . CYS A 1 176 ? 3.021 -16.642 0.478 1.00 66.62 176 CYS A CA 1
ATOM 1411 C C . CYS A 1 176 ? 2.715 -17.370 1.795 1.00 66.62 176 CYS A C 1
ATOM 1413 O O . CYS A 1 176 ? 2.713 -16.743 2.847 1.00 66.62 176 CYS A O 1
ATOM 1415 N N . TRP A 1 177 ? 2.482 -18.683 1.752 1.00 71.00 177 TRP A N 1
ATOM 1416 C CA . TRP A 1 177 ? 2.204 -19.480 2.949 1.00 71.00 177 TRP A CA 1
ATOM 1417 C C . TRP A 1 177 ? 3.438 -19.620 3.840 1.00 71.00 177 TRP A C 1
ATOM 1419 O O . TRP A 1 177 ? 3.348 -19.417 5.046 1.00 71.00 177 TRP A O 1
ATOM 1429 N N . VAL A 1 178 ? 4.601 -19.907 3.248 1.00 69.56 178 VAL A N 1
ATOM 1430 C CA . VAL A 1 178 ? 5.864 -20.009 3.993 1.00 69.56 178 VAL A CA 1
ATOM 1431 C C . VAL A 1 178 ? 6.261 -18.654 4.579 1.00 69.56 178 VAL A C 1
ATOM 1433 O O . VAL A 1 178 ? 6.741 -18.609 5.704 1.00 69.56 178 VAL A O 1
ATOM 1436 N N . GLU A 1 179 ? 6.015 -17.543 3.878 1.00 65.88 179 GLU A N 1
ATOM 1437 C CA . GLU A 1 179 ? 6.200 -16.198 4.437 1.00 65.88 179 GLU A CA 1
ATOM 1438 C C . GLU A 1 179 ? 5.283 -15.942 5.635 1.00 65.88 179 GLU A C 1
ATOM 1440 O O . GLU A 1 179 ? 5.770 -15.478 6.660 1.00 65.88 179 GLU A O 1
ATOM 1445 N N . LEU A 1 180 ? 3.989 -16.270 5.543 1.00 68.12 180 LEU A N 1
ATOM 1446 C CA . LEU A 1 180 ? 3.054 -16.120 6.666 1.00 68.12 180 LEU A CA 1
ATOM 1447 C C . LEU A 1 180 ? 3.497 -16.936 7.887 1.00 68.12 180 LEU A C 1
ATOM 1449 O O . LEU A 1 180 ? 3.482 -16.427 9.007 1.00 68.12 180 LEU A O 1
ATOM 1453 N N . LEU A 1 181 ? 3.951 -18.172 7.671 1.00 67.69 181 LEU A N 1
ATOM 1454 C CA . LEU A 1 181 ? 4.506 -19.007 8.734 1.00 67.69 181 LEU A CA 1
ATOM 1455 C C . LEU A 1 181 ? 5.809 -18.419 9.291 1.00 67.69 181 LEU A C 1
ATOM 1457 O O . LEU A 1 181 ? 5.967 -18.321 10.502 1.00 67.69 181 LEU A O 1
ATOM 1461 N N . ALA A 1 182 ? 6.728 -17.970 8.436 1.00 63.47 182 ALA A N 1
ATOM 1462 C CA . ALA A 1 182 ? 7.983 -17.356 8.865 1.00 63.47 182 ALA A CA 1
ATOM 1463 C C . ALA A 1 182 ? 7.744 -16.078 9.683 1.00 63.47 182 ALA A C 1
ATOM 1465 O O . ALA A 1 182 ? 8.407 -15.877 10.695 1.00 63.47 182 ALA A O 1
ATOM 1466 N N . ILE A 1 183 ? 6.770 -15.250 9.293 1.00 62.03 183 ILE A N 1
ATOM 1467 C CA . ILE A 1 183 ? 6.324 -14.082 10.066 1.00 62.03 183 ILE A CA 1
ATOM 1468 C C . ILE A 1 183 ? 5.853 -14.501 11.453 1.00 62.03 183 ILE A C 1
ATOM 1470 O O . ILE A 1 183 ? 6.287 -13.916 12.444 1.00 62.03 183 ILE A O 1
ATOM 1474 N N . HIS A 1 184 ? 5.012 -15.533 11.516 1.00 61.22 184 HIS A N 1
ATOM 1475 C CA . HIS A 1 184 ? 4.482 -16.060 12.766 1.00 61.22 184 HIS A CA 1
ATOM 1476 C C . HIS A 1 184 ? 5.586 -16.576 13.708 1.00 61.22 184 HIS A C 1
ATOM 1478 O O . HIS A 1 184 ? 5.519 -16.347 14.912 1.00 61.22 184 HIS A O 1
ATOM 1484 N N . PHE A 1 185 ? 6.629 -17.219 13.172 1.00 55.69 185 PHE A N 1
ATOM 1485 C CA . PHE A 1 185 ? 7.720 -17.781 13.977 1.00 55.69 185 PHE A CA 1
ATOM 1486 C C . PHE A 1 185 ? 8.837 -16.786 14.332 1.00 55.69 185 PHE A C 1
ATOM 1488 O O . PHE A 1 185 ? 9.403 -16.881 15.416 1.00 55.69 185 PHE A O 1
ATOM 1495 N N . ILE A 1 186 ? 9.185 -15.850 13.439 1.00 53.50 186 ILE A N 1
ATOM 1496 C CA . ILE A 1 186 ? 10.281 -14.879 13.649 1.00 53.50 186 ILE A CA 1
ATOM 1497 C C . ILE A 1 186 ? 9.842 -13.741 14.570 1.00 53.50 186 ILE A C 1
ATOM 1499 O O . ILE A 1 186 ? 10.650 -13.194 15.318 1.00 53.50 186 ILE A O 1
ATOM 1503 N N . SER A 1 187 ? 8.556 -13.398 14.546 1.00 42.66 187 SER A N 1
ATOM 1504 C CA . SER A 1 187 ? 7.960 -12.466 15.491 1.00 42.66 187 SER A CA 1
ATOM 1505 C C . SER A 1 187 ? 6.890 -13.190 16.309 1.00 42.66 187 SER A C 1
ATOM 1507 O O . SER A 1 187 ? 5.704 -12.975 16.070 1.00 42.66 187 SER A O 1
ATOM 1509 N N . PRO A 1 188 ? 7.271 -13.997 17.322 1.00 36.97 188 PRO A N 1
ATOM 1510 C CA . PRO A 1 188 ? 6.333 -14.554 18.294 1.00 36.97 188 PRO A CA 1
ATOM 1511 C C . PRO A 1 188 ? 5.925 -13.476 19.319 1.00 36.97 188 PRO A C 1
ATOM 1513 O O . PRO A 1 188 ? 5.888 -13.703 20.525 1.00 36.97 188 PRO A O 1
ATOM 1516 N N . GLY A 1 189 ? 5.685 -12.257 18.837 1.00 42.06 189 GLY A N 1
ATOM 1517 C CA . GLY A 1 189 ? 4.954 -11.222 19.545 1.00 42.06 189 GLY A CA 1
ATOM 1518 C C . GLY A 1 189 ? 3.509 -11.198 19.040 1.00 42.06 189 GLY A C 1
ATOM 1519 O O . GLY A 1 189 ? 3.181 -11.884 18.075 1.00 42.06 189 GLY A O 1
ATOM 1520 N N . PRO A 1 190 ? 2.624 -10.390 19.634 1.00 32.84 190 PRO A N 1
ATOM 1521 C CA . PRO A 1 190 ? 1.205 -10.299 19.272 1.00 32.84 190 PRO A CA 1
ATOM 1522 C C . PRO A 1 190 ? 0.945 -9.627 17.902 1.00 32.84 190 PRO A C 1
ATOM 1524 O O . PRO A 1 190 ? -0.049 -8.934 17.710 1.00 32.84 190 PRO A O 1
ATOM 1527 N N . SER A 1 191 ? 1.852 -9.800 16.942 1.00 37.91 191 SER A N 1
ATOM 1528 C CA . SER A 1 191 ? 1.829 -9.266 15.578 1.00 37.91 191 SER A CA 1
ATOM 1529 C C . SER A 1 191 ? 0.935 -10.078 14.632 1.00 37.91 191 SER A C 1
ATOM 1531 O O . SER A 1 191 ? 0.597 -9.598 13.551 1.00 37.91 191 SER A O 1
ATOM 1533 N N . LEU A 1 192 ? 0.468 -11.256 15.065 1.00 42.19 192 LEU A N 1
ATOM 1534 C CA . LEU A 1 192 ? -0.660 -11.972 14.473 1.00 42.19 192 LEU A CA 1
ATOM 1535 C C . LEU A 1 192 ? -1.908 -11.760 15.350 1.00 42.19 192 LEU A C 1
ATOM 1537 O O . LEU A 1 192 ? -2.285 -12.623 16.133 1.00 42.19 192 LEU A O 1
ATOM 1541 N N . MET A 1 193 ? -2.516 -10.576 15.253 1.00 38.91 193 MET A N 1
ATOM 1542 C CA . MET A 1 193 ? -3.883 -10.294 15.731 1.00 38.91 193 MET A CA 1
ATOM 1543 C C . MET A 1 193 ? -4.212 -10.499 17.229 1.00 38.91 193 MET A C 1
ATOM 1545 O O . MET A 1 193 ? -5.384 -10.397 17.564 1.00 38.91 193 MET A O 1
ATOM 1549 N N . LEU A 1 194 ? -3.268 -10.748 18.147 1.00 31.86 194 LEU A N 1
ATOM 1550 C CA . LEU A 1 194 ? -3.649 -11.288 19.471 1.00 31.86 194 LEU A CA 1
ATOM 1551 C C . LEU A 1 194 ? -3.422 -10.427 20.719 1.00 31.86 194 LEU A C 1
ATOM 1553 O O . LEU A 1 194 ? -3.892 -10.822 21.777 1.00 31.86 194 LEU A O 1
ATOM 1557 N N . ILE A 1 195 ? -2.807 -9.244 20.646 1.00 33.50 195 ILE A N 1
ATOM 1558 C CA . ILE A 1 195 ? -2.854 -8.276 21.764 1.00 33.50 195 ILE A CA 1
ATOM 1559 C C . ILE A 1 195 ? -2.897 -6.860 21.195 1.00 33.50 195 ILE A C 1
ATOM 1561 O O . ILE A 1 195 ? -1.888 -6.166 21.053 1.00 33.50 195 ILE A O 1
ATOM 1565 N N . SER A 1 196 ? -4.097 -6.417 20.858 1.00 37.53 196 SER A N 1
ATOM 1566 C CA . SER A 1 196 ? -4.409 -5.011 20.676 1.00 37.53 196 SER A CA 1
ATOM 1567 C C . SER A 1 196 ? -4.503 -4.348 22.048 1.00 37.53 196 SER A C 1
ATOM 1569 O O . SER A 1 196 ? -5.475 -4.501 22.779 1.00 37.53 196 SER A O 1
ATOM 1571 N N . HIS A 1 197 ? -3.488 -3.567 22.420 1.00 37.31 197 HIS A N 1
ATOM 1572 C CA . HIS A 1 197 ? -3.688 -2.607 23.499 1.00 37.31 197 HIS A CA 1
ATOM 1573 C C . HIS A 1 197 ? -4.712 -1.556 23.041 1.00 37.31 197 HIS A C 1
ATOM 1575 O O . HIS A 1 197 ? -4.535 -0.982 21.957 1.00 37.31 197 HIS A O 1
ATOM 1581 N N . PRO A 1 198 ? -5.743 -1.245 23.849 1.00 39.44 198 PRO A N 1
ATOM 1582 C CA . PRO A 1 198 ? -6.717 -0.223 23.499 1.00 39.44 198 PRO A CA 1
ATOM 1583 C C . PRO A 1 198 ? -5.998 1.104 23.217 1.00 39.44 198 PRO A C 1
ATOM 1585 O O . PRO A 1 198 ? -5.306 1.658 24.071 1.00 39.44 198 PRO A O 1
ATOM 1588 N N . GLY A 1 199 ? -6.133 1.601 21.984 1.00 43.81 199 GLY A N 1
ATOM 1589 C CA . GLY A 1 199 ? -5.581 2.888 21.554 1.00 43.81 199 GLY A CA 1
ATOM 1590 C C . GLY A 1 199 ? -4.265 2.852 20.767 1.00 43.81 199 GLY A C 1
ATOM 1591 O O . GLY A 1 199 ? -3.774 3.927 20.417 1.00 43.81 199 GLY A O 1
ATOM 1592 N N . ARG A 1 200 ? -3.701 1.677 20.438 1.00 43.59 200 ARG A N 1
ATOM 1593 C CA . ARG A 1 200 ? -2.583 1.576 19.478 1.00 43.59 200 ARG A CA 1
ATOM 1594 C C . ARG A 1 200 ? -3.037 0.922 18.168 1.00 43.59 200 ARG A C 1
ATOM 1596 O O . ARG A 1 200 ? -3.628 -0.153 18.223 1.00 43.59 200 ARG A O 1
ATOM 1603 N N . PRO A 1 201 ? -2.788 1.546 17.000 1.00 45.78 201 PRO A N 1
ATOM 1604 C CA . PRO A 1 201 ? -3.101 0.916 15.726 1.00 45.78 201 PRO A CA 1
ATOM 1605 C C . PRO A 1 201 ? -2.293 -0.379 15.567 1.00 45.78 201 PRO A C 1
ATOM 1607 O O . PRO A 1 201 ? -1.090 -0.396 15.832 1.00 45.78 201 PRO A O 1
ATOM 1610 N N . VAL A 1 202 ? -2.963 -1.454 15.148 1.00 51.41 202 VAL A N 1
ATOM 1611 C CA . VAL A 1 202 ? -2.331 -2.734 14.825 1.00 51.41 202 VAL A CA 1
ATOM 1612 C C . VAL A 1 202 ? -1.471 -2.514 13.593 1.00 51.41 202 VAL A C 1
ATOM 1614 O O . VAL A 1 202 ? -1.961 -2.169 12.515 1.00 51.41 202 VAL A O 1
ATOM 1617 N N . GLN A 1 203 ? -0.169 -2.679 13.778 1.00 47.66 203 GLN A N 1
ATOM 1618 C CA . GLN A 1 203 ? 0.810 -2.509 12.727 1.00 47.66 203 GLN A CA 1
ATOM 1619 C C . GLN A 1 203 ? 1.165 -3.888 12.181 1.00 47.66 203 GLN A C 1
ATOM 1621 O O . GLN A 1 203 ? 1.842 -4.671 12.845 1.00 47.66 20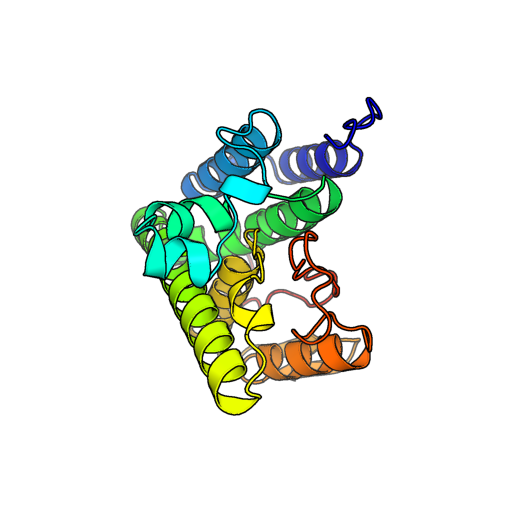3 GLN A O 1
ATOM 1626 N N . LEU A 1 204 ? 0.736 -4.186 10.952 1.00 45.78 204 LEU A N 1
ATOM 1627 C CA . LEU A 1 204 ? 1.283 -5.296 10.165 1.00 45.78 204 LEU A CA 1
ATOM 1628 C C . LEU A 1 204 ? 2.705 -4.926 9.701 1.00 45.78 204 LEU A C 1
ATOM 1630 O O . LEU A 1 204 ? 2.990 -4.786 8.517 1.00 45.78 204 LEU A O 1
ATOM 1634 N N . THR A 1 205 ? 3.603 -4.695 10.654 1.00 42.34 205 THR A N 1
ATOM 1635 C CA . THR A 1 205 ? 5.027 -4.445 10.425 1.00 42.34 205 THR A CA 1
ATOM 1636 C C . THR A 1 205 ? 5.816 -5.236 11.449 1.00 42.34 205 THR A C 1
ATOM 1638 O O . THR A 1 205 ? 6.301 -4.694 12.438 1.00 42.34 205 THR A O 1
ATOM 1641 N N . ALA A 1 206 ? 5.923 -6.541 11.241 1.00 33.75 206 ALA A N 1
ATOM 1642 C CA . ALA A 1 206 ? 6.863 -7.335 12.025 1.00 33.75 206 ALA A CA 1
ATOM 1643 C C . ALA A 1 206 ? 7.812 -8.172 11.175 1.00 33.75 206 ALA A C 1
ATOM 1645 O O . ALA A 1 206 ? 8.807 -8.657 11.703 1.00 33.75 206 ALA A O 1
ATOM 1646 N N . VAL A 1 207 ? 7.597 -8.267 9.860 1.00 38.25 207 VAL A N 1
ATOM 1647 C CA . VAL A 1 207 ? 8.644 -8.770 8.977 1.00 38.25 207 VAL A CA 1
ATOM 1648 C C . VAL A 1 207 ? 8.943 -7.740 7.915 1.00 38.25 207 VAL A C 1
ATOM 1650 O O . VAL A 1 207 ? 8.023 -7.260 7.247 1.00 38.25 207 VAL A O 1
ATOM 1653 N N . PRO A 1 208 ? 10.220 -7.375 7.749 1.00 42.47 208 PRO A N 1
ATOM 1654 C CA . PRO A 1 208 ? 10.618 -6.615 6.591 1.00 42.47 208 PRO A CA 1
ATOM 1655 C C . PRO A 1 208 ? 10.199 -7.385 5.336 1.00 42.47 208 PRO A C 1
ATOM 1657 O O . PRO A 1 208 ? 10.849 -8.346 4.959 1.00 42.47 208 PRO A O 1
ATOM 1660 N N . HIS A 1 209 ? 9.137 -6.966 4.645 1.00 44.09 209 HIS A N 1
ATOM 1661 C CA . HIS A 1 209 ? 8.718 -7.581 3.376 1.00 44.09 209 HIS A CA 1
ATOM 1662 C C . HIS A 1 209 ? 9.800 -7.503 2.270 1.00 44.09 209 HIS A C 1
ATOM 1664 O O . HIS A 1 209 ? 9.588 -8.019 1.172 1.00 44.09 209 HIS A O 1
ATOM 1670 N N . TRP A 1 210 ? 10.951 -6.870 2.543 1.00 43.69 210 TRP A N 1
ATOM 1671 C CA . TRP A 1 210 ? 12.157 -6.910 1.715 1.00 43.69 210 TRP A CA 1
ATOM 1672 C C . TRP A 1 210 ? 13.013 -8.169 1.914 1.00 43.69 210 TRP A C 1
ATOM 1674 O O . TRP A 1 210 ? 13.815 -8.472 1.036 1.00 43.69 210 TRP A O 1
ATOM 1684 N N . SER A 1 211 ? 12.866 -8.919 3.013 1.00 36.72 211 SER A N 1
ATOM 1685 C CA . SER A 1 211 ? 13.703 -10.101 3.269 1.00 36.72 211 SER A CA 1
ATOM 1686 C C . SER A 1 211 ? 13.337 -11.305 2.401 1.00 36.72 211 SER A C 1
ATOM 1688 O O . SER A 1 211 ? 14.078 -12.285 2.388 1.00 36.72 211 SER A O 1
ATOM 1690 N N . LEU A 1 212 ? 12.244 -11.229 1.631 1.00 48.31 212 LEU A N 1
ATOM 1691 C CA . LEU A 1 212 ? 11.822 -12.281 0.714 1.00 48.31 212 LEU A CA 1
ATOM 1692 C C . LEU A 1 212 ? 11.741 -11.737 -0.720 1.00 48.31 212 LEU A C 1
ATOM 1694 O O . LEU A 1 212 ? 10.915 -10.853 -0.977 1.00 48.31 212 LEU A O 1
ATOM 1698 N N . PRO A 1 213 ? 12.562 -12.255 -1.658 1.00 51.44 213 PRO A N 1
ATOM 1699 C CA . PRO A 1 213 ? 12.588 -11.816 -3.044 1.00 51.44 213 PRO A CA 1
ATOM 1700 C C . PRO A 1 213 ? 11.179 -11.797 -3.628 1.00 51.44 213 PRO A C 1
ATOM 1702 O O . PRO A 1 213 ? 10.384 -12.717 -3.426 1.00 51.44 213 PRO A O 1
ATOM 1705 N N . PHE A 1 214 ? 10.855 -10.742 -4.370 1.00 54.81 214 PHE A N 1
ATOM 1706 C CA . PHE A 1 214 ? 9.657 -10.774 -5.189 1.00 54.81 214 PHE A CA 1
ATOM 1707 C C . PHE A 1 214 ? 9.896 -11.781 -6.318 1.00 54.81 214 PHE A C 1
ATOM 1709 O O . PHE A 1 214 ? 10.881 -11.624 -7.043 1.00 54.81 214 PHE A O 1
ATOM 1716 N N . PRO A 1 215 ? 9.058 -12.818 -6.466 1.00 56.34 215 PRO A N 1
ATOM 1717 C CA . PRO A 1 215 ? 9.250 -13.778 -7.536 1.00 56.34 215 PRO A CA 1
ATOM 1718 C C . PRO A 1 215 ? 9.179 -13.087 -8.882 1.00 56.34 215 PRO A C 1
ATOM 1720 O O . PRO A 1 215 ? 8.126 -12.587 -9.281 1.00 56.34 215 PRO A O 1
ATOM 1723 N N . MET A 1 216 ? 10.297 -13.091 -9.596 1.00 56.50 216 MET A N 1
ATOM 1724 C CA . MET A 1 216 ? 10.293 -12.768 -11.009 1.00 56.50 216 MET A CA 1
ATOM 1725 C C . MET A 1 216 ? 9.858 -14.006 -11.777 1.00 56.50 216 MET A C 1
ATOM 1727 O O . MET A 1 216 ? 10.327 -15.117 -11.526 1.00 56.50 216 MET A O 1
ATOM 1731 N N . CYS A 1 217 ? 8.924 -13.826 -12.701 1.00 54.38 217 CYS A N 1
ATOM 1732 C CA . CYS A 1 217 ? 8.484 -14.935 -13.527 1.00 54.38 217 CYS A CA 1
ATOM 1733 C C . CYS A 1 217 ? 9.615 -15.332 -14.481 1.00 54.38 217 CYS A C 1
ATOM 1735 O O . CYS A 1 217 ? 10.246 -14.440 -15.062 1.00 54.38 217 CYS A O 1
ATOM 1737 N N . PRO A 1 218 ? 9.863 -16.636 -14.676 1.00 49.00 218 PRO A N 1
ATOM 1738 C CA . PRO A 1 218 ? 10.839 -17.085 -15.658 1.00 49.00 218 PRO A CA 1
ATOM 1739 C C . PRO A 1 218 ? 10.467 -16.521 -17.039 1.00 49.00 218 PRO A C 1
ATOM 1741 O O . PRO A 1 218 ? 9.329 -16.666 -17.480 1.00 49.00 218 PRO A O 1
ATOM 1744 N N . GLY A 1 219 ? 11.405 -15.808 -17.675 1.00 49.94 219 GLY A N 1
ATOM 1745 C CA . GLY A 1 219 ? 11.226 -15.190 -18.998 1.00 49.94 219 GLY A CA 1
ATOM 1746 C C . GLY A 1 219 ? 11.123 -13.658 -19.036 1.00 49.94 219 GLY A C 1
ATOM 1747 O O . GLY A 1 219 ? 11.166 -13.098 -20.123 1.00 49.94 219 GLY A O 1
ATOM 1748 N N . THR A 1 220 ? 11.054 -12.952 -17.899 1.00 47.94 220 THR A N 1
ATOM 1749 C CA . THR A 1 220 ? 11.191 -11.473 -17.865 1.00 47.94 220 THR A CA 1
ATOM 1750 C C . THR A 1 220 ? 12.554 -11.014 -17.367 1.00 47.94 220 THR A C 1
ATOM 1752 O O . THR A 1 220 ? 12.644 -10.036 -16.622 1.00 47.94 220 THR A O 1
ATOM 1755 N N . ALA A 1 221 ? 13.618 -11.721 -17.752 1.00 40.22 221 ALA A N 1
ATOM 1756 C CA . ALA A 1 221 ? 14.929 -11.093 -17.742 1.00 40.22 221 ALA A CA 1
ATOM 1757 C C . ALA A 1 221 ? 14.814 -9.865 -18.652 1.00 40.22 221 ALA A C 1
ATOM 1759 O O . ALA A 1 221 ? 14.481 -9.998 -19.829 1.00 40.22 221 ALA A O 1
ATOM 1760 N N . LEU A 1 222 ? 14.985 -8.676 -18.075 1.00 39.28 222 LEU A N 1
ATOM 1761 C CA . LEU A 1 222 ? 15.258 -7.470 -18.842 1.00 39.28 222 LEU A CA 1
ATOM 1762 C C . LEU A 1 222 ? 16.435 -7.820 -19.755 1.00 39.28 222 LEU A C 1
ATOM 1764 O O . LEU A 1 222 ? 17.534 -8.085 -19.272 1.00 39.28 222 LEU A O 1
ATOM 1768 N N . GLY A 1 223 ? 16.161 -7.958 -21.048 1.00 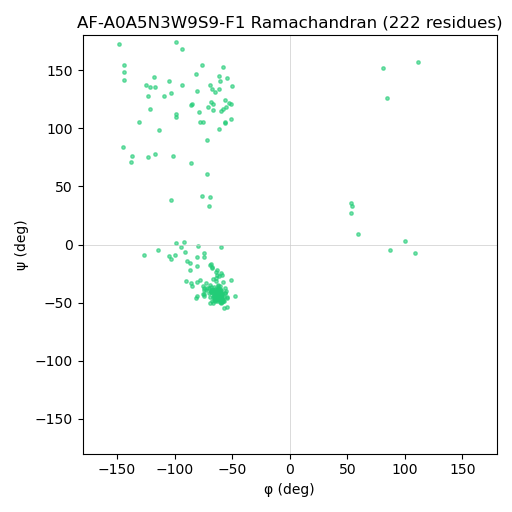30.72 223 GLY A N 1
ATOM 1769 C CA . GLY A 1 223 ? 17.212 -8.082 -22.038 1.00 30.72 223 GLY A CA 1
ATOM 1770 C C . GLY A 1 223 ? 17.957 -6.758 -22.120 1.00 30.72 223 GLY A C 1
ATOM 1771 O O . GLY A 1 223 ? 17.297 -5.726 -22.215 1.00 30.72 223 GLY A O 1
ATOM 1772 N N . GLY A 1 224 ? 19.291 -6.845 -22.113 1.00 29.91 224 GLY A N 1
ATOM 1773 C CA . GLY A 1 224 ? 20.219 -5.822 -22.610 1.00 29.91 224 GLY A CA 1
ATOM 1774 C C . GLY A 1 224 ? 20.363 -4.584 -21.749 1.00 29.91 224 GLY A C 1
ATOM 1775 O O . GLY A 1 224 ? 19.525 -3.674 -21.907 1.00 29.91 224 GLY A O 1
#

Mean predicted aligned error: 10.85 Å